Protein AF-A0A8C8AAM3-F1 (afdb_monomer_lite)

Secondary structure (DSSP, 8-state):
---HHHHTTSS--SEESPPPPP----PPPPPPP--STT---------------EEP--TTTT----HHHHHHHHHHHHHHHHHHHHHHHHHHHHHHIIIIIHHHHHHHHH-PPPTTGGGHHHHHHHHHHHHHHHHHS-HHHHHHHHGGGBSSS--TTS---B-HHHHHHHHHHHHHHHHHHHHHHHHTS-HHHHHHHHHHHHHHHHHHHHHHHHHSSSGGG-HHHHHHHHHHHHHHH-HHHHHHHHIIIIIIHHHHHHHHHHT-HHHHHHHHHHHHHHHHHHHHHHHHHHH-GGGS-HHHHSGGGS-HHHH-SHHHHHHHHHHHHHHS-TT-PPPPPP-PPP-----PPPP-------

Sequence (358 aa):
MGDESLRNRSLIRVWCGPAPPQTATVGLGPPLNCTVPSHCSTKGIESLHNVTRQKCEHLFTNTPLPDLAVGLVLLAGSLVVLCTCLILLVKLLNSLLKGQVAKAIQKVINTDLPHPLSWLTGYFAMVVGAGMTFVVQSSSVFTSAITPLIGWGASPTGLGVISIERAYPLTLGSNIGTTTTAILAALASPGDKLASSFQIALCHFFFNISGILLWYPLPFTRLPIRMAKALGERTAKYRWFAVLYLIVCFLLLPSLIFGISMAGWRALVGVGTPFLGLLFFVGLVNALQARSPGHLPKWLQTWDFLPAWMHSLQPLDQLITRARLGLDNPALSYPEEVPGPAIRVGSPRPPLHSATRL

Foldseek 3Di:
DDDVVCVCVAPAHQFDFDDDPDPDPDDDDDDDDDPDPDDDDPPDPPPPPPRPTDGDDDPCNPPPDGSVVVVVVVVVVVVVVVVVVVVVLLVVLLVVLVPDVVVVLLVLLPPQDDPPCNVCSLVSLLQVLLVVCLVSVDLPSVLVSCVVLADDDPDPVPNVPDHLSSVVSSSLSNQLNNLVSQCVVLCVDPPVCSVVSNVVSVVSNVVSVVVCVQQPPDPVSVVVSVVVVVLVVVCVVQVVVVVVCCCVVVPVVVVVLVVQVVVDPVSNCVVVVVVVVVVVVVVVLVVCLVPPLPVDDPPSNDVVPDDCVVVDCVVVSVVVVVVVCVVDDPPDDDDDDDDDDDDDPDDDDDDDDDDDDD

Organism: NCBI:txid257818

InterPro domains:
  IPR003841 Sodium-dependent phosphate transport protein [PF02690] (101-214)
  IPR003841 Sodium-dependent phosphate transport protein [PTHR10010] (2-325)
  IPR003841 Sodium-dependent phosphate transport protein [TIGR01013] (5-317)

pLDDT: mean 70.5, std 20.22, range [31.45, 95.69]

Structure (mmCIF, N/CA/C/O backbone):
data_AF-A0A8C8AAM3-F1
#
_entry.id   AF-A0A8C8AAM3-F1
#
loop_
_atom_site.group_PDB
_atom_site.id
_atom_site.type_symbol
_atom_site.label_atom_id
_atom_site.label_alt_id
_atom_site.label_comp_id
_atom_site.label_asym_id
_atom_site.label_entity_id
_atom_site.label_seq_id
_atom_site.pdbx_PDB_ins_code
_atom_site.Cartn_x
_atom_site.Cartn_y
_atom_site.Cartn_z
_atom_site.occupancy
_atom_site.B_iso_or_equiv
_atom_site.auth_seq_id
_atom_site.auth_comp_id
_atom_site.auth_asym_id
_atom_site.auth_atom_id
_atom_site.pdbx_PDB_model_num
ATOM 1 N N . MET A 1 1 ? 33.750 -33.122 -36.964 1.00 36.53 1 MET A N 1
ATOM 2 C CA . MET A 1 1 ? 33.939 -31.865 -37.719 1.00 36.53 1 MET A CA 1
ATOM 3 C C . MET A 1 1 ? 32.575 -31.213 -37.840 1.00 36.53 1 MET A C 1
ATOM 5 O O . MET A 1 1 ? 31.700 -31.802 -38.455 1.00 36.53 1 MET A O 1
ATOM 9 N N . GLY A 1 2 ? 32.350 -30.120 -37.108 1.00 43.84 2 GLY A N 1
ATOM 10 C CA . GLY A 1 2 ? 31.057 -29.433 -37.056 1.00 43.84 2 GLY A CA 1
ATOM 11 C C . GLY A 1 2 ? 30.857 -28.532 -38.271 1.00 43.84 2 GLY A C 1
ATOM 12 O O . GLY A 1 2 ? 31.806 -27.913 -38.741 1.00 43.84 2 GLY A O 1
ATOM 13 N N . ASP A 1 3 ? 29.625 -28.498 -38.762 1.00 41.62 3 ASP A N 1
ATOM 14 C CA . ASP A 1 3 ? 29.180 -27.761 -39.942 1.00 41.62 3 ASP A CA 1
ATOM 15 C C . ASP A 1 3 ? 29.425 -26.243 -39.781 1.00 41.62 3 ASP A C 1
ATOM 17 O O . ASP A 1 3 ? 28.864 -25.596 -38.890 1.00 41.62 3 ASP A O 1
ATOM 21 N N . GLU A 1 4 ? 30.296 -25.657 -40.613 1.00 53.34 4 GLU A N 1
ATOM 22 C CA . GLU A 1 4 ? 30.677 -24.235 -40.521 1.00 53.34 4 GLU A CA 1
ATOM 23 C C . GLU A 1 4 ? 29.495 -23.278 -40.751 1.00 53.34 4 GLU A C 1
ATOM 25 O O . GLU A 1 4 ? 29.526 -22.131 -40.295 1.00 53.34 4 GLU A O 1
ATOM 30 N N . SER A 1 5 ? 28.423 -23.751 -41.395 1.00 49.16 5 SER A N 1
ATOM 31 C CA . SER A 1 5 ? 27.206 -22.978 -41.662 1.00 49.16 5 SER A CA 1
ATOM 32 C C . SER A 1 5 ? 26.444 -22.582 -40.385 1.00 49.16 5 SER A C 1
ATOM 34 O O . SER A 1 5 ? 25.827 -21.513 -40.332 1.00 49.16 5 SER A O 1
ATOM 36 N N . LEU A 1 6 ? 26.545 -23.385 -39.317 1.00 46.88 6 LEU A N 1
ATOM 37 C CA . LEU A 1 6 ? 25.892 -23.128 -38.027 1.00 46.88 6 LEU A CA 1
ATOM 38 C C . LEU A 1 6 ? 26.665 -22.126 -37.158 1.00 46.88 6 LEU A C 1
ATOM 40 O O . LEU A 1 6 ? 26.063 -21.436 -36.333 1.00 46.88 6 LEU A O 1
ATOM 44 N N . ARG A 1 7 ? 27.974 -21.957 -37.391 1.00 48.53 7 ARG A N 1
ATOM 45 C CA . ARG A 1 7 ? 28.833 -21.031 -36.629 1.00 48.53 7 ARG A CA 1
ATOM 46 C C . ARG A 1 7 ? 28.462 -19.557 -36.845 1.00 48.53 7 ARG A C 1
ATOM 48 O O . ARG A 1 7 ? 28.715 -18.729 -35.981 1.00 48.53 7 ARG A O 1
ATOM 55 N N . ASN A 1 8 ? 27.802 -19.233 -37.960 1.00 49.12 8 ASN A N 1
ATOM 56 C CA . ASN A 1 8 ? 27.282 -17.888 -38.253 1.00 49.12 8 ASN A CA 1
ATOM 57 C C . ASN A 1 8 ? 25.873 -17.613 -37.680 1.00 49.12 8 ASN A C 1
ATOM 59 O O . ASN A 1 8 ? 25.409 -16.469 -37.722 1.00 49.12 8 ASN A O 1
ATOM 63 N N . ARG A 1 9 ? 25.186 -18.633 -37.142 1.00 52.50 9 ARG A N 1
ATOM 64 C CA . ARG A 1 9 ? 23.891 -18.500 -36.439 1.00 52.50 9 ARG A CA 1
ATOM 65 C C . ARG A 1 9 ? 24.023 -18.499 -34.908 1.00 52.50 9 ARG A C 1
ATOM 67 O O . ARG A 1 9 ? 23.028 -18.276 -34.227 1.00 52.50 9 ARG A O 1
ATOM 74 N N . SER A 1 10 ? 25.233 -18.719 -34.398 1.00 55.16 10 SER A N 1
ATOM 75 C CA . SER A 1 10 ? 25.607 -18.665 -32.980 1.00 55.16 10 SER A CA 1
ATOM 76 C C . SER A 1 10 ? 25.583 -17.225 -32.437 1.00 55.16 10 SER A C 1
ATOM 78 O O . SER A 1 10 ? 25.742 -16.255 -33.186 1.00 55.16 10 SER A O 1
ATOM 80 N N . LEU A 1 11 ? 25.388 -17.087 -31.119 1.00 54.28 11 LEU A N 1
ATOM 81 C CA . LEU A 1 11 ? 25.461 -15.810 -30.391 1.00 54.28 11 LEU A CA 1
ATOM 82 C C . LEU A 1 11 ? 26.867 -15.183 -30.469 1.00 54.28 11 LEU A C 1
ATOM 84 O O . LEU A 1 11 ? 27.020 -13.973 -30.309 1.00 54.28 11 LEU A O 1
ATOM 88 N N . ILE A 1 12 ? 27.888 -15.988 -30.769 1.00 57.22 12 ILE A N 1
ATOM 89 C CA . ILE A 1 12 ? 29.295 -15.602 -30.858 1.00 57.22 12 ILE A CA 1
ATOM 90 C C . ILE A 1 12 ? 29.647 -15.355 -32.333 1.00 57.22 12 ILE A C 1
ATOM 92 O O . ILE A 1 12 ? 30.374 -16.114 -32.978 1.00 57.22 12 ILE A O 1
ATOM 96 N N . ARG A 1 13 ? 29.131 -14.266 -32.915 1.00 55.44 13 ARG A N 1
ATOM 97 C CA . ARG A 1 13 ? 29.544 -13.864 -34.270 1.00 55.44 13 ARG A CA 1
ATOM 98 C C . ARG A 1 13 ? 30.970 -13.327 -34.241 1.00 55.44 13 ARG A C 1
ATOM 100 O O . ARG A 1 13 ? 31.240 -12.308 -33.619 1.00 55.44 13 ARG A O 1
ATOM 107 N N . VAL A 1 14 ? 31.891 -13.989 -34.935 1.00 54.88 14 VAL A N 1
ATOM 108 C CA . VAL A 1 14 ? 33.274 -13.494 -35.100 1.00 54.88 14 VAL A CA 1
ATOM 109 C C . VAL A 1 14 ? 33.328 -12.330 -36.103 1.00 54.88 14 VAL A C 1
ATOM 111 O O . VAL A 1 14 ? 34.199 -11.467 -36.016 1.00 54.88 14 VAL A O 1
ATOM 114 N N . TRP A 1 15 ? 32.364 -12.274 -37.028 1.00 55.06 15 TRP A N 1
ATOM 115 C CA . TRP A 1 15 ? 32.320 -11.313 -38.129 1.00 55.06 15 TRP A CA 1
ATOM 116 C C . TRP A 1 15 ? 30.973 -10.589 -38.168 1.00 55.06 15 TRP A C 1
ATOM 118 O O . TRP A 1 15 ? 29.918 -11.226 -38.179 1.00 55.06 15 TRP A O 1
ATOM 128 N N . CYS A 1 16 ? 31.016 -9.259 -38.205 1.00 55.72 16 CYS A N 1
ATOM 129 C CA . CYS A 1 16 ? 29.848 -8.392 -38.296 1.00 55.72 16 CYS A CA 1
ATOM 130 C C . CYS A 1 16 ? 29.819 -7.806 -39.710 1.00 55.72 16 CYS A C 1
ATOM 132 O O . CYS A 1 16 ? 30.604 -6.925 -40.040 1.00 55.72 16 CYS A O 1
ATOM 134 N N . GLY A 1 17 ? 28.953 -8.341 -40.570 1.00 54.12 17 GLY A N 1
ATOM 135 C CA . GLY A 1 17 ? 28.777 -7.870 -41.943 1.00 54.12 17 GLY A CA 1
ATOM 136 C C . GLY A 1 17 ? 27.622 -8.590 -42.647 1.00 54.12 17 GLY A C 1
ATOM 137 O O . GLY A 1 17 ? 27.188 -9.642 -42.163 1.00 54.12 17 GLY A O 1
ATOM 138 N N . PRO A 1 18 ? 27.087 -8.034 -43.751 1.00 49.16 18 PRO A N 1
ATOM 139 C CA . PRO A 1 18 ? 26.040 -8.687 -44.530 1.00 49.16 18 PRO A CA 1
ATOM 140 C C . PRO A 1 18 ? 26.528 -10.054 -45.031 1.00 49.16 18 PRO A C 1
ATOM 142 O O . PRO A 1 18 ? 27.659 -10.189 -45.500 1.00 49.16 18 PRO A O 1
ATOM 145 N N . ALA A 1 19 ? 25.688 -11.084 -44.886 1.00 47.56 19 ALA A N 1
ATOM 146 C CA . ALA A 1 19 ? 25.975 -12.418 -45.410 1.00 47.56 19 ALA A CA 1
ATOM 147 C C . ALA A 1 19 ? 26.180 -12.346 -46.937 1.00 47.56 19 ALA A C 1
ATOM 149 O O . ALA A 1 19 ? 25.515 -11.530 -47.583 1.00 47.56 19 ALA A O 1
ATOM 150 N N . PRO A 1 20 ? 27.068 -13.168 -47.531 1.00 45.97 20 PRO A N 1
ATOM 151 C CA . PRO A 1 20 ? 27.226 -13.177 -48.979 1.00 45.97 20 PRO A CA 1
ATOM 152 C C . PRO A 1 20 ? 25.873 -13.496 -49.635 1.00 45.97 20 PRO A C 1
ATOM 154 O O . PRO A 1 20 ? 25.158 -14.374 -49.133 1.00 45.97 20 PRO A O 1
ATOM 157 N N . PRO A 1 21 ? 25.496 -12.816 -50.734 1.00 42.16 21 PRO A N 1
ATOM 158 C CA . PRO A 1 21 ? 24.388 -13.288 -51.545 1.00 42.16 21 PRO A CA 1
ATOM 159 C C . PRO A 1 21 ? 24.716 -14.718 -51.977 1.00 42.16 21 PRO A C 1
ATOM 161 O O . PRO A 1 21 ? 25.812 -14.996 -52.464 1.00 42.16 21 PRO A O 1
ATOM 164 N N . GLN A 1 22 ? 23.781 -15.637 -51.736 1.00 38.56 22 GLN A N 1
ATOM 165 C CA . GLN A 1 22 ? 23.865 -16.986 -52.282 1.00 38.56 22 GLN A CA 1
ATOM 166 C C . GLN A 1 22 ? 24.044 -16.843 -53.796 1.00 38.56 22 GLN A C 1
ATOM 168 O O . GLN A 1 22 ? 23.318 -16.076 -54.429 1.00 38.56 22 GLN A O 1
ATOM 173 N N . THR A 1 23 ? 25.044 -17.516 -54.356 1.00 39.12 23 THR A N 1
ATOM 174 C CA . THR A 1 23 ? 25.328 -17.546 -55.790 1.00 39.12 23 THR A CA 1
ATOM 175 C C . THR A 1 23 ? 24.092 -18.049 -56.529 1.00 39.12 23 THR A C 1
ATOM 177 O O . THR A 1 23 ? 23.862 -19.251 -56.645 1.00 39.12 23 THR A O 1
ATOM 180 N N . ALA A 1 24 ? 23.267 -17.123 -57.019 1.00 32.47 24 ALA A N 1
ATOM 181 C CA . ALA A 1 24 ? 22.238 -17.434 -57.991 1.00 32.47 24 ALA A CA 1
ATOM 182 C C . ALA A 1 24 ? 22.959 -17.876 -59.267 1.00 32.47 24 ALA A C 1
ATOM 184 O O . ALA A 1 24 ? 23.697 -17.108 -59.882 1.00 32.47 24 ALA A O 1
ATOM 185 N N . THR A 1 25 ? 22.794 -19.143 -59.627 1.00 35.03 25 THR A N 1
ATOM 186 C CA . THR A 1 25 ? 23.257 -19.702 -60.894 1.00 35.03 25 THR A CA 1
ATOM 187 C C . THR A 1 25 ? 22.451 -19.026 -62.003 1.00 35.03 25 THR A C 1
ATOM 189 O O . THR A 1 25 ? 21.316 -19.403 -62.280 1.00 35.03 25 THR A O 1
ATOM 192 N N . VAL A 1 26 ? 22.995 -17.964 -62.600 1.00 34.56 26 VAL A N 1
ATOM 193 C CA . VAL A 1 26 ? 22.407 -17.349 -63.794 1.00 34.56 26 VAL A CA 1
ATOM 194 C C . VAL A 1 26 ? 22.744 -18.260 -64.972 1.00 34.56 26 VAL A C 1
ATOM 196 O O . VAL A 1 26 ? 23.914 -18.459 -65.294 1.00 34.56 26 VAL A O 1
ATOM 199 N N . GLY A 1 27 ? 21.716 -18.871 -65.564 1.00 32.81 27 GLY A N 1
ATOM 200 C CA . GLY A 1 27 ? 21.854 -19.765 -66.711 1.00 32.81 27 GLY A CA 1
ATOM 201 C C . GLY A 1 27 ? 22.534 -19.078 -67.898 1.00 32.81 27 GLY A C 1
ATOM 202 O O . GLY A 1 27 ? 22.205 -17.943 -68.240 1.00 32.81 27 GLY A O 1
ATOM 203 N N . LEU A 1 28 ? 23.480 -19.783 -68.525 1.00 35.22 28 LEU A N 1
ATOM 204 C CA . LEU A 1 28 ? 24.099 -19.383 -69.788 1.00 35.22 28 LEU A CA 1
ATOM 205 C C . LEU A 1 28 ? 23.024 -19.280 -70.885 1.00 35.22 28 LEU A C 1
ATOM 207 O O . LEU A 1 28 ? 22.420 -20.284 -71.259 1.00 35.22 28 LEU A O 1
ATOM 211 N N . GLY A 1 29 ? 22.823 -18.080 -71.431 1.00 35.19 29 GLY A N 1
ATOM 212 C CA . GLY A 1 29 ? 22.241 -17.908 -72.765 1.00 35.19 29 GLY A CA 1
ATOM 213 C C . GLY A 1 29 ? 23.261 -18.277 -73.859 1.00 35.19 29 GLY A C 1
ATOM 214 O O . GLY A 1 29 ? 24.465 -18.248 -73.594 1.00 35.19 29 GLY A O 1
ATOM 215 N N . PRO A 1 30 ? 22.814 -18.651 -75.072 1.00 35.50 30 PRO A N 1
ATOM 216 C CA . PRO A 1 30 ? 23.676 -19.204 -76.120 1.00 35.50 30 PRO A CA 1
ATOM 217 C C . PRO A 1 30 ? 24.673 -18.169 -76.686 1.00 35.50 30 PRO A C 1
ATOM 219 O O . PRO A 1 30 ? 24.425 -16.964 -76.598 1.00 35.50 30 PRO A O 1
ATOM 222 N N . PRO A 1 31 ? 25.804 -18.614 -77.271 1.00 39.66 31 PRO A N 1
ATOM 223 C CA . PRO A 1 31 ? 26.899 -17.733 -77.673 1.00 39.66 31 PRO A CA 1
ATOM 224 C C . PRO A 1 31 ? 26.521 -16.870 -78.885 1.00 39.66 31 PRO A C 1
ATOM 226 O O . PRO A 1 31 ? 26.060 -17.378 -79.906 1.00 39.66 31 PRO A O 1
ATOM 229 N N . LEU A 1 32 ? 26.756 -15.557 -78.790 1.00 37.72 32 LEU A N 1
ATOM 230 C CA . LEU A 1 32 ? 26.725 -14.658 -79.944 1.00 37.72 32 LEU A CA 1
ATOM 231 C C . LEU A 1 32 ? 27.915 -14.959 -80.870 1.00 37.72 32 LEU A C 1
ATOM 233 O O . LEU A 1 32 ? 29.066 -14.951 -80.441 1.00 37.72 32 LEU A O 1
ATOM 237 N N . ASN A 1 33 ? 27.614 -15.201 -82.149 1.00 34.75 33 ASN A N 1
ATOM 238 C CA . ASN A 1 33 ? 28.579 -15.324 -83.242 1.00 34.75 33 ASN A CA 1
ATOM 239 C C . ASN A 1 33 ? 29.453 -14.064 -83.352 1.00 34.75 33 ASN A C 1
ATOM 241 O O . ASN A 1 33 ? 28.937 -12.964 -83.549 1.00 34.75 33 ASN A O 1
ATOM 245 N N . CYS A 1 34 ? 30.775 -14.230 -83.308 1.00 39.47 34 CYS A N 1
ATOM 246 C CA . CYS A 1 34 ? 31.737 -13.171 -83.612 1.00 39.47 34 CYS A CA 1
ATOM 247 C C . CYS A 1 34 ? 32.581 -13.570 -84.830 1.00 39.47 34 CYS A C 1
ATOM 249 O O . CYS A 1 34 ? 33.400 -14.482 -84.759 1.00 39.47 34 CYS A O 1
ATOM 251 N N . THR A 1 35 ? 32.390 -12.873 -85.949 1.00 35.00 35 THR A N 1
ATOM 252 C CA . THR A 1 35 ? 33.103 -13.069 -87.223 1.00 35.00 35 THR A CA 1
ATOM 253 C C . THR A 1 35 ? 34.053 -11.899 -87.516 1.00 35.00 35 THR A C 1
ATOM 255 O O . THR A 1 35 ? 33.825 -11.213 -88.493 1.00 35.00 35 THR A O 1
ATOM 258 N N . VAL A 1 36 ? 35.085 -11.643 -86.687 1.00 34.94 36 VAL A N 1
ATOM 259 C CA . VAL A 1 36 ? 36.380 -10.982 -87.050 1.00 34.94 36 VAL A CA 1
ATOM 260 C C . VAL A 1 36 ? 37.395 -11.158 -85.883 1.00 34.94 36 VAL A C 1
ATOM 262 O O . VAL A 1 36 ? 37.021 -10.884 -84.740 1.00 34.94 36 VAL A O 1
ATOM 265 N N . PRO A 1 37 ? 38.669 -11.564 -86.091 1.00 37.44 37 PRO A N 1
ATOM 266 C CA . PRO A 1 37 ? 39.584 -11.925 -84.997 1.00 37.44 37 PRO A CA 1
ATOM 267 C C . PRO A 1 37 ? 40.499 -10.777 -84.512 1.00 37.44 37 PRO A C 1
ATOM 269 O O . PRO A 1 37 ? 41.721 -10.890 -84.590 1.00 37.44 37 PRO A O 1
ATOM 272 N N . SER A 1 38 ? 39.952 -9.677 -83.977 1.00 37.34 38 SER A N 1
ATOM 273 C CA . SER A 1 38 ? 40.812 -8.680 -83.294 1.00 37.34 38 SER A CA 1
ATOM 274 C C . SER A 1 38 ? 40.218 -7.895 -82.118 1.00 37.34 38 SER A C 1
ATOM 276 O O . SER A 1 38 ? 40.981 -7.239 -81.417 1.00 37.34 38 SER A O 1
ATOM 278 N N . HIS A 1 39 ? 38.923 -8.005 -81.795 1.00 37.84 39 HIS A N 1
ATOM 279 C CA . HIS A 1 39 ? 38.357 -7.352 -80.601 1.00 37.84 39 HIS A CA 1
ATOM 280 C C . HIS A 1 39 ? 37.198 -8.151 -79.979 1.00 37.84 39 HIS A C 1
ATOM 282 O O . HIS A 1 39 ? 36.053 -7.710 -79.981 1.00 37.84 39 HIS A O 1
ATOM 288 N N . CYS A 1 40 ? 37.491 -9.313 -79.388 1.00 33.12 40 CYS A N 1
ATOM 289 C CA . CYS A 1 40 ? 36.595 -9.950 -78.417 1.00 33.12 40 CYS A CA 1
ATOM 290 C C . CYS A 1 40 ? 37.215 -9.802 -77.025 1.00 33.12 40 CYS A C 1
ATOM 292 O O . CYS A 1 40 ? 38.062 -10.586 -76.610 1.00 33.12 40 CYS A O 1
ATOM 294 N N . SER A 1 41 ? 36.838 -8.735 -76.325 1.00 31.45 41 SER A N 1
ATOM 295 C CA . SER A 1 41 ? 37.253 -8.502 -74.944 1.00 31.45 41 SER A CA 1
ATOM 296 C C . SER A 1 41 ? 36.461 -9.434 -74.027 1.00 31.45 41 SER A C 1
ATOM 298 O O . SER A 1 41 ? 35.301 -9.168 -73.715 1.00 31.45 41 SER A O 1
ATOM 300 N N . THR A 1 42 ? 37.076 -10.528 -73.581 1.00 37.59 42 THR A N 1
ATOM 301 C CA . THR A 1 42 ? 36.588 -11.331 -72.453 1.00 37.59 42 THR A CA 1
ATOM 302 C C . THR A 1 42 ? 36.827 -10.569 -71.153 1.00 37.59 42 THR A C 1
ATOM 304 O O . THR A 1 42 ? 37.664 -10.942 -70.335 1.00 37.59 42 THR A O 1
ATOM 307 N N . LYS A 1 43 ? 36.095 -9.473 -70.941 1.00 31.95 43 LYS A N 1
ATOM 308 C CA . LYS A 1 43 ? 35.910 -8.937 -69.592 1.00 31.95 43 LYS A CA 1
ATOM 309 C C . LYS A 1 43 ? 34.789 -9.729 -68.939 1.00 31.95 43 LYS A C 1
ATOM 311 O O . LYS A 1 43 ? 33.633 -9.317 -68.932 1.00 31.95 43 LYS A O 1
ATOM 316 N N . GLY A 1 44 ? 35.162 -10.897 -68.415 1.00 33.34 44 GLY A N 1
ATOM 317 C CA . GLY A 1 44 ? 34.416 -11.506 -67.326 1.00 33.34 44 GLY A CA 1
ATOM 318 C C . GLY A 1 44 ? 34.243 -10.452 -66.237 1.00 33.34 44 GLY A C 1
ATOM 319 O O . GLY A 1 44 ? 35.198 -9.770 -65.862 1.00 33.34 44 GLY A O 1
ATOM 320 N N . ILE A 1 45 ? 33.004 -10.252 -65.807 1.00 38.00 45 ILE A N 1
ATOM 321 C CA . ILE A 1 45 ? 32.667 -9.362 -64.703 1.00 38.00 45 ILE A CA 1
ATOM 322 C C . ILE A 1 45 ? 33.195 -10.026 -63.427 1.00 38.00 45 ILE A C 1
ATOM 324 O O . ILE A 1 45 ? 32.469 -10.730 -62.735 1.00 38.00 45 ILE A O 1
ATOM 328 N N . GLU A 1 46 ? 34.472 -9.825 -63.110 1.00 35.88 46 GLU A N 1
ATOM 329 C CA . GLU A 1 46 ? 34.964 -10.013 -61.748 1.00 35.88 46 GLU A CA 1
ATOM 330 C C . GLU A 1 46 ? 34.558 -8.785 -60.933 1.00 35.88 46 GLU A C 1
ATOM 332 O O . GLU A 1 46 ? 35.313 -7.834 -60.738 1.00 35.88 46 GLU A O 1
ATOM 337 N N . SER A 1 47 ? 33.315 -8.796 -60.452 1.00 34.47 47 SER A N 1
ATOM 338 C CA . SER A 1 47 ? 32.936 -7.977 -59.305 1.00 34.47 47 SER A CA 1
ATOM 339 C C . SER A 1 47 ? 33.560 -8.607 -58.059 1.00 34.47 47 SER A C 1
ATOM 341 O O . SER A 1 47 ? 32.916 -9.337 -57.306 1.00 34.47 47 SER A O 1
ATOM 343 N N . LEU A 1 48 ? 34.852 -8.351 -57.850 1.00 35.81 48 LEU A N 1
ATOM 344 C CA . LEU A 1 48 ? 35.501 -8.584 -56.569 1.00 35.81 48 LEU A CA 1
ATOM 345 C C . LEU A 1 48 ? 35.025 -7.489 -55.603 1.00 35.81 48 LEU A C 1
ATOM 347 O O . LEU A 1 48 ? 35.731 -6.520 -55.329 1.00 35.81 48 LEU A O 1
ATOM 351 N N . HIS A 1 49 ? 33.796 -7.610 -55.094 1.00 40.00 49 HIS A N 1
ATOM 352 C CA . HIS A 1 49 ? 33.421 -6.879 -53.890 1.00 40.00 49 HIS A CA 1
ATOM 353 C C . HIS A 1 49 ? 34.294 -7.419 -52.753 1.00 40.00 49 HIS A C 1
ATOM 355 O O . HIS A 1 49 ? 34.006 -8.460 -52.164 1.00 40.00 49 HIS A O 1
ATOM 361 N N . ASN A 1 50 ? 35.378 -6.700 -52.455 1.00 36.31 50 ASN A N 1
ATOM 362 C CA . ASN A 1 50 ? 36.104 -6.796 -51.196 1.00 36.31 50 ASN A CA 1
ATOM 363 C C . ASN A 1 50 ? 35.116 -6.446 -50.073 1.00 36.31 50 ASN A C 1
ATOM 365 O O . ASN A 1 50 ? 35.002 -5.296 -49.655 1.00 36.31 50 ASN A O 1
ATOM 369 N N . VAL A 1 51 ? 34.333 -7.426 -49.619 1.00 46.31 51 VAL A N 1
ATOM 370 C CA . VAL A 1 51 ? 33.530 -7.292 -48.405 1.00 46.31 51 VAL A CA 1
ATOM 371 C C . VAL A 1 51 ? 34.525 -7.316 -47.258 1.00 46.31 51 VAL A C 1
ATOM 373 O O . VAL A 1 51 ? 34.971 -8.376 -46.817 1.00 46.31 51 VAL A O 1
ATOM 376 N N . THR A 1 52 ? 34.925 -6.129 -46.811 1.00 43.75 52 THR A N 1
ATOM 377 C CA . THR A 1 52 ? 35.771 -5.933 -45.639 1.00 43.75 52 THR A CA 1
ATOM 378 C C . THR A 1 52 ? 35.057 -6.563 -44.446 1.00 43.75 52 THR A C 1
ATOM 380 O O . THR A 1 52 ? 34.121 -5.993 -43.888 1.00 43.75 52 THR A O 1
ATOM 383 N N . ARG A 1 53 ? 35.442 -7.790 -44.074 1.00 47.44 53 ARG A N 1
ATOM 384 C CA . ARG A 1 53 ? 34.921 -8.450 -42.876 1.00 47.44 53 ARG A CA 1
ATOM 385 C C . ARG A 1 53 ? 35.393 -7.663 -41.652 1.00 47.44 53 ARG A C 1
ATOM 387 O O . ARG A 1 53 ? 36.547 -7.788 -41.246 1.00 47.44 53 ARG A O 1
ATOM 394 N N . GLN A 1 54 ? 34.513 -6.870 -41.049 1.00 53.03 54 GLN A N 1
ATOM 395 C CA . GLN A 1 54 ? 34.778 -6.257 -39.751 1.00 53.03 54 GLN A CA 1
ATOM 396 C C . GLN A 1 54 ? 34.656 -7.324 -38.655 1.00 53.03 54 GLN A C 1
ATOM 398 O O . GLN A 1 54 ? 33.667 -8.062 -38.587 1.00 53.03 54 GLN A O 1
ATOM 403 N N . LYS A 1 55 ? 35.681 -7.435 -37.801 1.00 53.75 55 LYS A N 1
ATOM 404 C CA . LYS A 1 55 ? 35.580 -8.219 -36.564 1.00 53.75 55 LYS A CA 1
ATOM 405 C C . LYS A 1 55 ? 34.566 -7.527 -35.654 1.00 53.75 55 LYS A C 1
ATOM 407 O O . LYS A 1 55 ? 34.648 -6.317 -35.471 1.00 53.75 55 LYS A O 1
ATOM 412 N N . CYS A 1 56 ? 33.607 -8.277 -35.115 1.00 62.34 56 CYS A N 1
ATOM 413 C CA . CYS A 1 56 ? 32.722 -7.729 -34.089 1.00 62.34 56 CYS A CA 1
ATOM 414 C C . CYS A 1 56 ? 33.548 -7.440 -32.829 1.0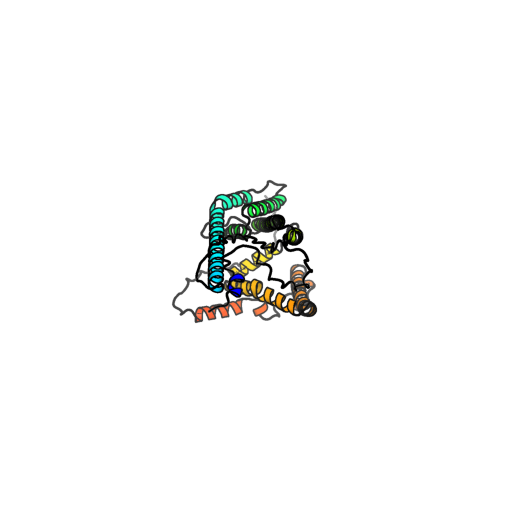0 62.34 56 CYS A C 1
ATOM 416 O O . CYS A 1 56 ? 34.344 -8.291 -32.449 1.00 62.34 56 CYS A O 1
ATOM 418 N N . GLU A 1 57 ? 33.340 -6.310 -32.155 1.00 58.22 57 GLU A N 1
ATOM 419 C CA . GLU A 1 57 ? 33.876 -6.069 -30.810 1.00 58.22 57 GLU A CA 1
ATOM 420 C C . GLU A 1 57 ? 32.805 -6.423 -29.771 1.00 58.22 57 GLU A C 1
ATOM 422 O O . GLU A 1 57 ? 31.931 -5.623 -29.450 1.00 58.22 57 GLU A O 1
ATOM 427 N N . HIS A 1 58 ? 32.829 -7.657 -29.268 1.00 66.88 58 HIS A N 1
ATOM 428 C CA . HIS A 1 58 ? 32.009 -8.078 -28.126 1.00 66.88 58 HIS A CA 1
ATOM 429 C C . HIS A 1 58 ? 32.853 -8.835 -27.096 1.00 66.88 58 HIS A C 1
ATOM 431 O O . HIS A 1 58 ? 33.929 -9.355 -27.405 1.00 66.88 58 HIS A O 1
ATOM 437 N N . LEU A 1 59 ? 32.361 -8.879 -25.854 1.00 62.94 59 LEU A N 1
ATOM 438 C CA . LEU A 1 59 ? 33.085 -9.367 -24.671 1.00 62.94 59 LEU A CA 1
ATOM 439 C C . LEU A 1 59 ? 33.537 -10.843 -24.772 1.00 62.94 59 LEU A C 1
ATOM 441 O O . LEU A 1 59 ? 34.427 -11.255 -24.037 1.00 62.94 59 LEU A O 1
ATOM 445 N N . PHE A 1 60 ? 32.956 -11.630 -25.687 1.00 65.19 60 PHE A N 1
ATOM 446 C CA . PHE A 1 60 ? 33.245 -13.062 -25.870 1.00 65.19 60 PHE A CA 1
ATOM 447 C C . PHE A 1 60 ? 33.895 -13.396 -27.221 1.00 65.19 60 PHE A C 1
ATOM 449 O O . PHE A 1 60 ? 33.911 -14.559 -27.644 1.00 65.19 60 PHE A O 1
ATOM 456 N N . THR A 1 61 ? 34.445 -12.396 -27.912 1.00 53.16 61 THR A N 1
ATOM 457 C CA . THR A 1 61 ? 35.176 -12.590 -29.169 1.00 53.16 61 THR A CA 1
ATOM 458 C C . THR A 1 61 ? 36.318 -13.598 -28.984 1.00 53.16 61 THR A C 1
ATOM 460 O O . THR A 1 61 ? 37.224 -13.398 -28.184 1.00 53.16 61 THR A O 1
ATOM 463 N N . ASN A 1 62 ? 36.276 -14.701 -29.742 1.00 59.00 62 ASN A N 1
ATOM 464 C CA . ASN A 1 62 ? 37.255 -15.805 -29.719 1.00 59.00 62 ASN A CA 1
ATOM 465 C C . ASN A 1 62 ? 37.269 -16.708 -28.471 1.00 59.00 62 ASN A C 1
ATOM 467 O O . ASN A 1 62 ? 38.266 -17.389 -28.231 1.00 59.00 62 ASN A O 1
ATOM 471 N N . THR A 1 63 ? 36.188 -16.778 -27.692 1.00 64.19 63 THR A N 1
ATOM 472 C CA . THR A 1 63 ? 36.113 -17.782 -26.615 1.00 64.19 63 THR A CA 1
ATOM 473 C C . THR A 1 63 ? 35.700 -19.162 -27.162 1.00 64.19 63 THR A C 1
ATOM 475 O O . THR A 1 63 ? 34.786 -19.238 -27.982 1.00 64.19 63 THR A O 1
ATOM 478 N N . PRO A 1 64 ? 36.334 -20.273 -26.730 1.00 67.69 64 PRO A N 1
ATOM 479 C CA . PRO A 1 64 ? 36.010 -21.633 -27.191 1.00 67.69 64 PRO A CA 1
ATOM 480 C C . PRO A 1 64 ? 34.739 -22.214 -26.538 1.00 67.69 64 PRO A C 1
ATOM 482 O O . PRO A 1 64 ? 34.509 -23.421 -26.589 1.00 67.69 64 PRO A O 1
ATOM 485 N N . LEU A 1 65 ? 33.938 -21.381 -25.868 1.00 68.81 65 LEU A N 1
ATOM 486 C CA . LEU A 1 65 ? 32.804 -21.816 -25.057 1.00 68.81 65 LEU A CA 1
ATOM 487 C C . LEU A 1 65 ? 31.541 -22.000 -25.915 1.00 68.81 65 LEU A C 1
ATOM 489 O O . LEU A 1 65 ? 31.309 -21.215 -26.835 1.00 68.81 65 LEU A O 1
ATOM 493 N N . PRO A 1 66 ? 30.690 -22.999 -25.612 1.00 79.00 66 PRO A N 1
ATOM 494 C CA . PRO A 1 66 ? 29.406 -23.158 -26.288 1.00 79.00 66 PRO A CA 1
ATOM 495 C C . PRO A 1 66 ? 28.459 -21.988 -25.967 1.00 79.00 66 PRO A C 1
ATOM 497 O O . PRO A 1 66 ? 28.473 -21.462 -24.853 1.00 79.00 66 PRO A O 1
ATOM 500 N N . ASP A 1 67 ? 27.577 -21.631 -26.909 1.00 75.00 67 ASP A N 1
ATOM 501 C CA . ASP A 1 67 ? 26.609 -20.519 -26.786 1.00 75.00 67 ASP A CA 1
ATOM 502 C C . ASP A 1 67 ? 25.776 -20.571 -25.494 1.00 75.00 67 ASP A C 1
ATOM 504 O O . ASP A 1 67 ? 25.500 -19.543 -24.874 1.00 75.00 67 ASP A O 1
ATOM 508 N N . LEU A 1 68 ? 25.412 -21.781 -25.055 1.00 76.25 68 LEU A N 1
ATOM 509 C CA . LEU A 1 68 ? 24.678 -22.015 -23.810 1.00 76.25 68 LEU A CA 1
ATOM 510 C C . LEU A 1 68 ? 25.478 -21.572 -22.574 1.00 76.25 68 LEU A C 1
ATOM 512 O O . LEU A 1 68 ? 24.913 -20.983 -21.656 1.00 76.25 68 LEU A O 1
ATOM 516 N N . ALA A 1 69 ? 26.789 -21.832 -22.552 1.00 79.56 69 ALA A N 1
ATOM 517 C CA . ALA A 1 69 ? 27.654 -21.446 -21.441 1.00 79.56 69 ALA A CA 1
ATOM 518 C C . ALA A 1 69 ? 27.821 -19.923 -21.378 1.00 79.56 69 ALA A C 1
ATOM 520 O O . ALA A 1 69 ? 27.720 -19.346 -20.299 1.00 79.56 69 ALA A O 1
ATOM 521 N N . VAL A 1 70 ? 27.990 -19.260 -22.526 1.00 80.38 70 VAL A N 1
ATOM 522 C CA . VAL A 1 70 ? 28.047 -17.790 -22.593 1.00 80.38 70 VAL A CA 1
ATOM 523 C C . VAL A 1 70 ? 26.717 -17.169 -22.155 1.00 80.38 70 VAL A C 1
ATOM 525 O O . VAL A 1 70 ? 26.711 -16.227 -21.362 1.00 80.38 70 VAL A O 1
ATOM 528 N N . GLY A 1 71 ? 25.586 -17.737 -22.589 1.00 81.75 71 GLY A N 1
ATOM 529 C CA . GLY A 1 71 ? 24.253 -17.323 -22.149 1.00 81.75 71 GLY A CA 1
ATOM 530 C C . GLY A 1 71 ? 24.052 -17.455 -20.635 1.00 81.75 71 GLY A C 1
ATOM 531 O O . GLY A 1 71 ? 23.570 -16.519 -20.001 1.00 81.75 71 GLY A O 1
ATOM 532 N N . LEU A 1 72 ? 24.476 -18.573 -20.034 1.00 85.56 72 LEU A N 1
ATOM 533 C CA . LEU A 1 72 ? 24.410 -18.787 -18.582 1.00 85.56 72 LEU A CA 1
ATOM 534 C C . LEU A 1 72 ? 25.318 -17.827 -17.802 1.00 85.56 72 LEU A C 1
ATOM 536 O O . LEU A 1 72 ? 24.903 -17.316 -16.764 1.00 85.56 72 LEU A O 1
ATOM 540 N N . VAL A 1 73 ? 26.523 -17.537 -18.304 1.00 86.88 73 VAL A N 1
ATOM 541 C CA . VAL A 1 73 ? 27.444 -16.567 -17.687 1.00 86.88 73 VAL A CA 1
ATOM 542 C C . VAL A 1 73 ? 26.863 -15.152 -17.733 1.00 86.88 73 VAL A C 1
ATOM 544 O O . VAL A 1 73 ? 26.877 -14.454 -16.720 1.00 86.88 73 VAL A O 1
ATOM 547 N N . LEU A 1 74 ? 26.301 -14.735 -18.872 1.00 84.88 74 LEU A N 1
ATOM 548 C CA . LEU A 1 74 ? 25.634 -13.437 -19.016 1.00 84.88 74 LEU A CA 1
ATOM 549 C C . LEU A 1 74 ? 24.392 -13.324 -18.126 1.00 84.88 74 LEU A C 1
ATOM 551 O O . LEU A 1 74 ? 24.197 -12.300 -17.470 1.00 84.88 74 LEU A O 1
ATOM 555 N N . LEU A 1 75 ? 23.579 -14.382 -18.057 1.00 86.56 75 LEU A N 1
ATOM 556 C CA . LEU A 1 75 ? 22.421 -14.447 -17.170 1.00 86.56 75 LEU A CA 1
ATOM 557 C C . LEU A 1 75 ? 22.859 -14.293 -15.708 1.00 86.56 75 LEU A C 1
ATOM 559 O O . LEU A 1 75 ? 22.364 -13.407 -15.015 1.00 86.56 75 LEU A O 1
ATOM 563 N N . ALA A 1 76 ? 23.824 -15.098 -15.259 1.00 91.25 76 ALA A N 1
ATOM 564 C CA . ALA A 1 76 ? 24.352 -15.040 -13.901 1.00 91.25 76 ALA A CA 1
ATOM 565 C C . ALA A 1 76 ? 24.944 -13.657 -13.578 1.00 91.25 76 ALA A C 1
ATOM 567 O O . ALA A 1 76 ? 24.626 -13.084 -12.538 1.00 91.25 76 ALA A O 1
ATOM 568 N N . GLY A 1 77 ? 25.733 -13.081 -14.491 1.00 92.62 77 GLY A N 1
ATOM 569 C CA . GLY A 1 77 ? 26.305 -11.743 -14.341 1.00 92.62 77 GLY A CA 1
ATOM 570 C C . GLY A 1 77 ? 25.234 -10.658 -14.222 1.00 92.62 77 GLY A C 1
ATOM 571 O O . GLY A 1 77 ? 25.278 -9.847 -13.299 1.00 92.62 77 GLY A O 1
ATOM 572 N N . SER A 1 78 ? 24.226 -10.678 -15.100 1.00 91.06 78 SER A N 1
ATOM 573 C CA . SER A 1 78 ? 23.106 -9.729 -15.056 1.00 91.06 78 SER A CA 1
ATOM 574 C C . SER A 1 78 ? 22.296 -9.846 -13.764 1.00 91.06 78 SER A C 1
ATOM 576 O O . SER A 1 78 ? 21.955 -8.827 -13.167 1.00 91.06 78 SER A O 1
ATOM 578 N N . LEU A 1 79 ? 22.065 -11.068 -13.272 1.00 91.06 79 LEU A N 1
ATOM 579 C CA . LEU A 1 79 ? 21.353 -11.314 -12.023 1.00 91.06 79 LEU A CA 1
ATOM 580 C C . LEU A 1 79 ? 22.156 -10.818 -10.816 1.00 91.06 79 LEU A C 1
ATOM 582 O O . LEU A 1 79 ? 21.589 -10.189 -9.929 1.00 91.06 79 LEU A O 1
ATOM 586 N N . VAL A 1 80 ? 23.474 -11.037 -10.790 1.00 94.19 80 VAL A N 1
ATOM 587 C CA . VAL A 1 80 ? 24.353 -10.534 -9.722 1.00 94.19 80 VAL A CA 1
ATOM 588 C C . VAL A 1 80 ? 24.397 -9.009 -9.720 1.00 94.19 80 VAL A C 1
ATOM 590 O O . VAL A 1 80 ? 24.262 -8.404 -8.656 1.00 94.19 80 VAL A O 1
ATOM 593 N N . VAL A 1 81 ? 24.543 -8.373 -10.886 1.00 93.25 81 VAL A N 1
ATOM 594 C CA . VAL A 1 81 ? 24.531 -6.906 -11.008 1.00 93.25 81 VAL A CA 1
ATOM 595 C C . VAL A 1 81 ? 23.181 -6.343 -10.5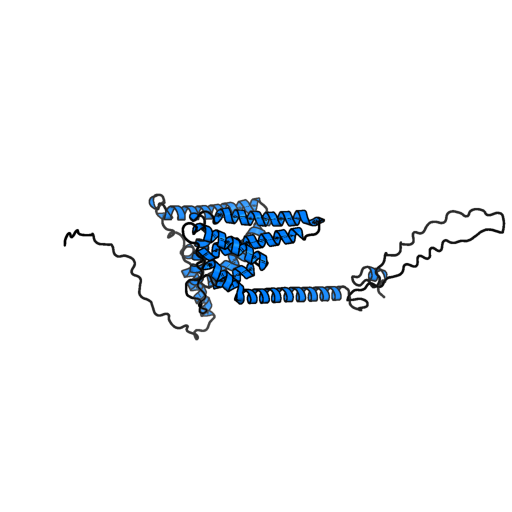67 1.00 93.25 81 VAL A C 1
ATOM 597 O O . VAL A 1 81 ? 23.149 -5.403 -9.774 1.00 93.25 81 VAL A O 1
ATOM 600 N N . LEU A 1 82 ? 22.072 -6.944 -11.002 1.00 87.88 82 LEU A N 1
ATOM 601 C CA . LEU A 1 82 ? 20.721 -6.540 -10.613 1.00 87.88 82 LEU A CA 1
ATOM 602 C C . LEU A 1 82 ? 20.511 -6.691 -9.102 1.00 87.88 82 LEU A C 1
ATOM 604 O O . LEU A 1 82 ? 20.092 -5.738 -8.448 1.00 87.88 82 LEU A O 1
ATOM 608 N N . CYS A 1 83 ? 20.854 -7.846 -8.527 1.00 85.19 83 CYS A N 1
ATOM 609 C CA . CYS A 1 83 ? 20.739 -8.099 -7.091 1.00 85.19 83 CYS A CA 1
ATOM 610 C C . CYS A 1 83 ? 21.612 -7.139 -6.273 1.00 85.19 83 CYS A C 1
ATOM 612 O O . CYS A 1 83 ? 21.148 -6.579 -5.282 1.00 85.19 83 CYS A O 1
ATOM 614 N N . THR A 1 84 ? 22.855 -6.899 -6.696 1.00 91.31 84 THR A N 1
ATOM 615 C CA . THR A 1 84 ? 23.773 -5.970 -6.019 1.00 91.31 84 THR A CA 1
ATOM 616 C C . THR A 1 84 ? 23.250 -4.538 -6.094 1.00 91.31 84 THR A C 1
ATOM 618 O O . THR A 1 84 ? 23.213 -3.851 -5.075 1.00 91.31 84 THR A O 1
ATOM 621 N N . CYS A 1 85 ? 22.776 -4.105 -7.266 1.00 85.62 85 CYS A N 1
ATOM 622 C CA . CYS A 1 85 ? 22.143 -2.803 -7.459 1.00 85.62 85 CYS A CA 1
ATOM 623 C C . CYS A 1 85 ? 20.925 -2.639 -6.542 1.00 85.62 85 CYS A C 1
ATOM 625 O O . CYS A 1 85 ? 20.835 -1.654 -5.814 1.00 85.62 85 CYS A O 1
ATOM 627 N N . LEU A 1 86 ? 20.039 -3.639 -6.487 1.00 72.31 86 LEU A N 1
ATOM 628 C CA . LEU A 1 86 ? 18.858 -3.620 -5.625 1.00 72.31 86 LEU A CA 1
ATOM 629 C C . LEU A 1 86 ? 19.234 -3.540 -4.136 1.00 72.31 86 LEU A C 1
ATOM 631 O O . LEU A 1 86 ? 18.649 -2.752 -3.396 1.00 72.31 86 LEU A O 1
ATOM 635 N N . ILE A 1 87 ? 20.232 -4.307 -3.687 1.00 82.25 87 ILE A N 1
ATOM 636 C CA . ILE A 1 87 ? 20.696 -4.292 -2.290 1.00 82.25 87 ILE A CA 1
ATOM 637 C C . ILE A 1 87 ? 21.335 -2.946 -1.932 1.00 82.25 87 ILE A C 1
ATOM 639 O O . ILE A 1 87 ? 21.049 -2.399 -0.865 1.00 82.25 87 ILE A O 1
ATOM 643 N N . LEU A 1 88 ? 22.198 -2.406 -2.798 1.00 81.06 88 LEU A N 1
ATOM 644 C CA . LEU A 1 88 ? 22.837 -1.105 -2.592 1.00 81.06 88 LEU A CA 1
ATOM 645 C C . LEU A 1 88 ? 21.805 0.020 -2.581 1.00 81.06 88 LEU A C 1
ATOM 647 O O . LEU A 1 88 ? 21.862 0.875 -1.700 1.00 81.06 88 LEU A O 1
ATOM 651 N N . LEU A 1 89 ? 20.828 -0.027 -3.486 1.00 73.19 89 LEU A N 1
ATOM 652 C CA . LEU A 1 89 ? 19.703 0.898 -3.520 1.00 73.19 89 LEU A CA 1
ATOM 653 C C . LEU A 1 89 ? 18.927 0.842 -2.1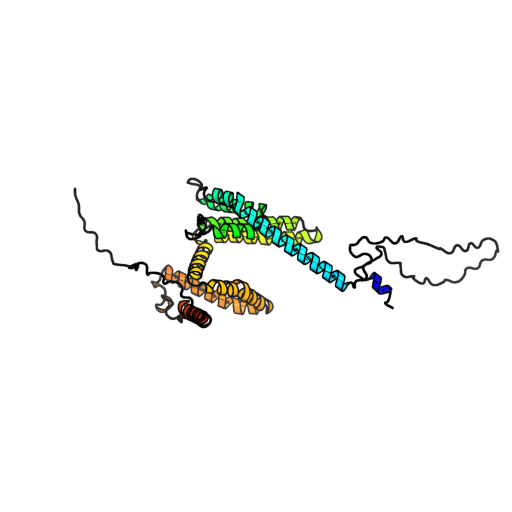97 1.00 73.19 89 LEU A C 1
ATOM 655 O O . LEU A 1 89 ? 18.756 1.868 -1.549 1.00 73.19 89 LEU A O 1
ATOM 659 N N . VAL A 1 90 ? 18.535 -0.348 -1.730 1.00 66.50 90 VAL A N 1
ATOM 660 C CA . VAL A 1 90 ? 17.822 -0.513 -0.450 1.00 66.50 90 VAL A CA 1
ATOM 661 C C . VAL A 1 90 ? 18.662 -0.027 0.736 1.00 66.50 90 VAL A C 1
ATOM 663 O O . VAL A 1 90 ? 18.131 0.641 1.623 1.00 66.50 90 VAL A O 1
ATOM 666 N N . LYS A 1 91 ? 19.969 -0.313 0.770 1.00 73.06 91 LYS A N 1
ATOM 667 C CA . LYS A 1 91 ? 20.866 0.149 1.842 1.00 73.06 91 LYS A CA 1
ATOM 668 C C . LYS A 1 91 ? 21.046 1.663 1.842 1.00 73.06 91 LYS A C 1
ATOM 670 O O . LYS A 1 91 ? 20.967 2.268 2.910 1.00 73.06 91 LYS A O 1
ATOM 675 N N . LEU A 1 92 ? 21.261 2.266 0.674 1.00 70.94 92 LEU A N 1
ATOM 676 C CA . LEU A 1 92 ? 21.372 3.714 0.519 1.00 70.94 92 LEU A CA 1
ATOM 677 C C . LEU A 1 92 ? 20.080 4.381 0.981 1.00 70.94 92 LEU A C 1
ATOM 679 O O . LEU A 1 92 ? 20.106 5.279 1.818 1.00 70.94 92 LEU A O 1
ATOM 683 N N . LEU A 1 93 ? 18.948 3.869 0.509 1.00 61.06 93 LEU A N 1
ATOM 684 C CA . LEU A 1 93 ? 17.634 4.361 0.876 1.00 61.06 93 LEU A CA 1
ATOM 685 C C . LEU A 1 93 ? 17.406 4.256 2.395 1.00 61.06 93 LEU A C 1
ATOM 687 O O . LEU A 1 93 ? 17.069 5.250 3.028 1.00 61.06 93 LEU A O 1
ATOM 691 N N . ASN A 1 94 ? 17.705 3.118 3.024 1.00 62.88 94 ASN A N 1
ATOM 692 C CA . ASN A 1 94 ? 17.580 2.946 4.478 1.00 62.88 94 ASN A CA 1
ATOM 693 C C . ASN A 1 94 ? 18.535 3.866 5.277 1.00 62.88 94 ASN A C 1
ATOM 695 O O . ASN A 1 94 ? 18.179 4.376 6.340 1.00 62.88 94 ASN A O 1
ATOM 699 N N . SER A 1 95 ? 19.733 4.136 4.753 1.00 68.50 95 SER A N 1
ATOM 700 C CA . SER A 1 95 ? 20.693 5.068 5.357 1.00 68.50 95 SER A CA 1
ATOM 701 C C . SER A 1 95 ? 20.227 6.527 5.278 1.00 68.50 95 SER A C 1
ATOM 703 O O . SER A 1 95 ? 20.343 7.264 6.256 1.00 68.50 95 SER A O 1
ATOM 705 N N . LEU A 1 96 ? 19.667 6.950 4.139 1.00 62.41 96 LEU A N 1
ATOM 706 C CA . LEU A 1 96 ? 19.134 8.304 3.944 1.00 62.41 96 LEU A CA 1
ATOM 707 C C . LEU A 1 96 ? 17.910 8.566 4.830 1.00 62.41 96 LEU A C 1
ATOM 709 O O . LEU A 1 96 ? 17.751 9.657 5.386 1.00 62.41 96 LEU A O 1
ATOM 713 N N . LEU A 1 97 ? 17.075 7.543 5.009 1.00 55.22 97 LEU A N 1
ATOM 714 C CA . LEU A 1 97 ? 15.873 7.610 5.831 1.00 55.22 97 LEU A CA 1
ATOM 715 C C . LEU A 1 97 ? 16.162 7.771 7.320 1.00 55.22 97 LEU A C 1
ATOM 717 O O . LEU A 1 97 ? 15.493 8.570 7.967 1.00 55.22 97 LEU A O 1
ATOM 721 N N . LYS A 1 98 ? 17.174 7.079 7.860 1.00 58.62 98 LYS A N 1
ATOM 722 C CA . LYS A 1 98 ? 17.599 7.241 9.265 1.00 58.62 98 LYS A CA 1
ATOM 723 C C . LYS A 1 98 ? 18.240 8.607 9.552 1.00 58.62 98 LYS A C 1
ATOM 725 O O . LYS A 1 98 ? 18.427 8.959 10.713 1.00 58.62 98 LYS A O 1
ATOM 730 N N . GLY A 1 99 ? 18.587 9.363 8.508 1.00 67.88 99 GLY A N 1
ATOM 731 C CA . GLY A 1 99 ? 19.251 10.659 8.597 1.00 67.88 99 GLY A CA 1
ATOM 732 C C . GLY A 1 99 ? 18.297 11.854 8.499 1.00 67.88 99 GLY A C 1
ATOM 733 O O . GLY A 1 99 ? 17.418 12.067 9.334 1.00 67.88 99 GLY A O 1
ATOM 734 N N . GLN A 1 100 ? 18.517 12.696 7.487 1.00 61.59 100 GLN A N 1
ATOM 735 C CA . GLN A 1 100 ? 17.832 13.986 7.333 1.00 61.59 100 GLN A CA 1
ATOM 736 C C . GLN A 1 100 ? 16.353 13.852 6.957 1.00 61.59 100 GLN A C 1
ATOM 738 O O . GLN A 1 100 ? 15.550 14.706 7.329 1.00 61.59 100 GLN A O 1
ATOM 743 N N . VAL A 1 101 ? 15.979 12.771 6.271 1.00 63.31 101 VAL A N 1
ATOM 744 C CA . VAL A 1 101 ? 14.603 12.537 5.822 1.00 63.31 101 VAL A CA 1
ATOM 745 C C . VAL A 1 101 ? 13.663 12.290 7.003 1.00 63.31 101 VAL A C 1
ATOM 747 O O . VAL A 1 101 ? 12.628 12.948 7.084 1.00 63.31 101 VAL A O 1
ATOM 750 N N . ALA A 1 102 ? 14.031 11.435 7.965 1.00 62.75 102 ALA A N 1
ATOM 751 C CA . ALA A 1 102 ? 13.230 11.244 9.178 1.00 62.75 102 ALA A CA 1
ATOM 752 C C . ALA A 1 102 ? 13.057 12.550 9.968 1.00 62.75 102 ALA A C 1
ATOM 754 O O . ALA A 1 102 ? 11.953 12.845 10.420 1.00 62.75 102 ALA A O 1
ATOM 755 N N . LYS A 1 103 ? 14.108 13.378 10.071 1.00 65.50 103 LYS A N 1
ATOM 756 C CA . LYS A 1 103 ? 14.023 14.695 10.726 1.00 65.50 103 LYS A CA 1
ATOM 757 C C . LYS A 1 103 ? 13.099 15.663 9.980 1.00 65.50 103 LYS A C 1
ATOM 759 O O . LYS A 1 103 ? 12.334 16.382 10.620 1.00 65.50 103 LYS A O 1
ATOM 764 N N . ALA A 1 104 ? 13.136 15.681 8.647 1.00 67.38 104 ALA A N 1
ATOM 765 C CA . ALA A 1 104 ? 12.240 16.501 7.831 1.00 67.38 104 ALA A CA 1
ATOM 766 C C . ALA A 1 104 ? 10.776 16.055 7.974 1.00 67.38 104 ALA A C 1
ATOM 768 O O . ALA A 1 104 ? 9.895 16.888 8.179 1.00 67.38 104 ALA A O 1
ATOM 769 N N . ILE A 1 105 ? 10.535 14.741 7.957 1.00 65.38 105 ILE A N 1
ATOM 770 C CA . ILE A 1 105 ? 9.219 14.141 8.198 1.00 65.38 105 ILE A CA 1
ATOM 771 C C . ILE A 1 105 ? 8.719 14.523 9.597 1.00 65.38 105 ILE A C 1
ATOM 773 O O . ILE A 1 105 ? 7.604 15.015 9.735 1.00 65.38 105 ILE A O 1
ATOM 777 N N . GLN A 1 106 ? 9.555 14.393 10.628 1.00 65.12 106 GLN A N 1
ATOM 778 C CA . GLN A 1 106 ? 9.196 14.753 12.000 1.00 65.12 106 GLN A CA 1
ATOM 779 C C . GLN A 1 106 ? 8.885 16.251 12.145 1.00 65.12 106 GLN A C 1
ATOM 781 O O . GLN A 1 106 ? 7.921 16.616 12.815 1.00 65.12 106 GLN A O 1
ATOM 786 N N . LYS A 1 107 ? 9.644 17.123 11.468 1.00 69.88 107 LYS A N 1
ATOM 787 C CA . LYS A 1 107 ? 9.390 18.570 11.443 1.00 69.88 107 LYS A CA 1
ATOM 788 C C . LYS A 1 107 ? 8.048 18.899 10.791 1.00 69.88 107 LYS A C 1
ATOM 790 O O . LYS A 1 107 ? 7.279 19.670 11.355 1.00 69.88 107 LYS A O 1
ATOM 795 N N . VAL A 1 108 ? 7.743 18.297 9.644 1.00 66.94 108 VAL A N 1
ATOM 796 C CA . VAL A 1 108 ? 6.459 18.485 8.950 1.00 66.94 108 VAL A CA 1
ATOM 797 C C . VAL A 1 108 ? 5.293 17.985 9.800 1.00 66.94 108 VAL A C 1
ATOM 799 O O . VAL A 1 108 ? 4.272 18.652 9.894 1.00 66.94 108 VAL A O 1
ATOM 802 N N . ILE A 1 109 ? 5.449 16.834 10.451 1.00 63.72 109 ILE A N 1
ATOM 803 C CA . ILE A 1 109 ? 4.377 16.203 11.230 1.00 63.72 109 ILE A CA 1
ATOM 804 C C . ILE A 1 109 ? 4.097 16.930 12.545 1.00 63.72 109 ILE A C 1
ATOM 806 O O . ILE A 1 109 ? 2.959 16.909 13.014 1.00 63.72 109 ILE A O 1
ATOM 810 N N . ASN A 1 110 ? 5.110 17.570 13.127 1.00 65.75 110 ASN A N 1
ATOM 811 C CA . ASN A 1 110 ? 4.965 18.411 14.314 1.00 65.75 110 ASN A CA 1
ATOM 812 C C . ASN A 1 110 ? 4.545 19.850 13.976 1.00 65.75 110 ASN A C 1
ATOM 814 O O . ASN A 1 110 ? 4.263 20.624 14.887 1.00 65.75 110 ASN A O 1
ATOM 818 N N . THR A 1 111 ? 4.499 20.222 12.692 1.00 65.50 111 THR A N 1
ATOM 819 C CA . THR A 1 111 ? 3.985 21.527 12.265 1.00 65.50 111 THR A CA 1
ATOM 820 C C . THR A 1 111 ? 2.465 21.446 12.176 1.00 65.50 111 THR A C 1
ATOM 822 O O . THR A 1 111 ? 1.898 21.145 11.128 1.00 65.50 111 THR A O 1
ATOM 825 N N . ASP A 1 112 ? 1.796 21.695 13.298 1.00 66.38 112 ASP A N 1
ATOM 826 C CA . ASP A 1 112 ? 0.353 21.903 13.301 1.00 66.38 112 ASP A CA 1
ATOM 827 C C . ASP A 1 112 ? 0.048 23.307 12.760 1.00 66.38 112 ASP A C 1
ATOM 829 O O . ASP A 1 112 ? 0.513 24.315 13.297 1.00 66.38 112 ASP A O 1
ATOM 833 N N . LEU A 1 113 ? -0.715 23.380 11.663 1.00 66.69 113 LEU A N 1
ATOM 834 C CA . LEU A 1 113 ? -1.198 24.660 11.151 1.00 66.69 113 LEU A CA 1
ATOM 835 C C . LEU A 1 113 ? -2.131 25.310 12.189 1.00 66.69 113 LEU A C 1
ATOM 837 O O . LEU A 1 113 ? -2.983 24.616 12.758 1.00 66.69 113 LEU A O 1
ATOM 841 N N . PRO A 1 114 ? -2.017 26.631 12.422 1.00 68.19 114 PRO A N 1
ATOM 842 C CA . PRO A 1 114 ? -2.891 27.333 13.353 1.00 68.19 114 PRO A CA 1
ATOM 843 C C . PRO A 1 114 ? -4.360 27.259 12.900 1.00 68.19 114 PRO A C 1
ATOM 845 O O . PRO A 1 114 ? -4.672 27.235 11.703 1.00 68.19 114 PRO A O 1
ATOM 848 N N . HIS A 1 115 ? -5.286 27.236 13.863 1.00 59.22 115 HIS A N 1
ATOM 849 C CA . HIS A 1 115 ? -6.722 27.370 13.588 1.00 59.22 115 HIS A CA 1
ATOM 850 C C . HIS A 1 115 ? -6.967 28.671 12.801 1.00 59.22 115 HIS A C 1
ATOM 852 O O . HIS A 1 115 ? -6.429 29.700 13.213 1.00 59.22 115 HIS A O 1
ATOM 858 N N . PRO A 1 116 ? -7.737 28.675 11.687 1.00 66.44 116 PRO A N 1
ATOM 859 C CA . PRO A 1 116 ? -8.754 27.708 11.229 1.00 66.44 116 PRO A CA 1
ATOM 860 C C . PRO A 1 116 ? -8.308 26.666 10.173 1.00 66.44 116 PRO A C 1
ATOM 862 O O . PRO A 1 116 ? -9.143 25.925 9.653 1.00 66.44 116 PRO A O 1
ATOM 865 N N . LEU A 1 117 ? -7.019 26.579 9.833 1.00 73.25 117 LEU A N 1
ATOM 866 C CA . LEU A 1 117 ? -6.516 25.750 8.721 1.00 73.25 117 LEU A CA 1
ATOM 867 C C . LEU A 1 117 ? -6.148 24.309 9.122 1.00 73.25 117 LEU A C 1
ATOM 869 O O . LEU A 1 117 ? -5.492 23.601 8.361 1.00 73.25 117 LEU A O 1
ATOM 873 N N . SER A 1 118 ? -6.591 23.833 10.287 1.00 71.00 118 SER A N 1
ATOM 874 C CA . SER A 1 118 ? -6.248 22.498 10.805 1.00 71.00 118 SER A CA 1
ATOM 875 C C . SER A 1 118 ? -6.699 21.346 9.895 1.00 71.00 118 SER A C 1
ATOM 877 O O . SER A 1 118 ? -6.064 20.292 9.857 1.00 71.00 118 SER A O 1
ATOM 879 N N . TRP A 1 119 ? -7.757 21.548 9.102 1.00 75.31 119 TRP A N 1
ATOM 880 C CA . TRP A 1 119 ? -8.211 20.584 8.095 1.00 75.31 119 TRP A CA 1
ATOM 881 C C . TRP A 1 119 ? -7.219 20.433 6.928 1.00 75.31 119 TRP A C 1
ATOM 883 O O . TRP A 1 119 ? -7.129 19.357 6.333 1.00 75.31 119 TRP A O 1
ATOM 893 N N . LEU A 1 120 ? -6.449 21.485 6.626 1.00 80.81 120 LEU A N 1
ATOM 894 C CA . LEU A 1 120 ? -5.465 21.512 5.545 1.00 80.81 120 LEU A CA 1
ATOM 895 C C . LEU A 1 120 ? -4.184 20.760 5.921 1.00 80.81 120 LEU A C 1
ATOM 897 O O . LEU A 1 120 ? -3.496 20.260 5.035 1.00 80.81 120 LEU A O 1
ATOM 901 N N . THR A 1 121 ? -3.895 20.599 7.216 1.00 81.25 121 THR A N 1
ATOM 902 C CA . THR A 1 121 ? -2.713 19.876 7.718 1.00 81.25 121 THR A CA 1
ATOM 903 C C . THR A 1 121 ? -2.602 18.478 7.109 1.00 81.25 121 THR A C 1
ATOM 905 O O . THR A 1 121 ? -1.523 18.040 6.718 1.00 81.25 121 THR A O 1
ATOM 908 N N . GLY A 1 122 ? -3.733 17.784 6.960 1.00 84.00 122 GLY A N 1
ATOM 909 C CA . GLY A 1 122 ? -3.775 16.462 6.346 1.00 84.00 122 GLY A CA 1
ATOM 910 C C . GLY A 1 122 ? -3.457 16.462 4.844 1.00 84.00 122 GLY A C 1
ATOM 911 O O . GLY A 1 122 ? -2.729 15.595 4.366 1.00 84.00 122 GLY A O 1
ATOM 912 N N . TYR A 1 123 ? -3.932 17.465 4.105 1.00 87.69 123 TYR A N 1
ATOM 913 C CA . TYR A 1 123 ? -3.614 17.632 2.684 1.00 87.69 123 TYR A CA 1
ATOM 914 C C . TYR A 1 123 ? -2.162 18.075 2.477 1.00 87.69 123 TYR A C 1
ATOM 916 O O . TYR A 1 123 ? -1.495 17.579 1.574 1.00 87.69 123 TYR A O 1
ATOM 924 N N . PHE A 1 124 ? -1.633 18.932 3.351 1.00 86.06 124 PHE A N 1
ATOM 925 C CA . PHE A 1 124 ? -0.219 19.298 3.352 1.00 86.06 124 PHE A CA 1
ATOM 926 C C . PHE A 1 124 ? 0.671 18.073 3.589 1.00 86.06 124 PHE A C 1
ATOM 928 O O . PHE A 1 124 ? 1.615 17.835 2.838 1.00 86.06 124 PHE A O 1
ATOM 935 N N . ALA A 1 125 ? 0.317 17.231 4.564 1.00 85.88 125 ALA A N 1
ATOM 936 C CA . ALA A 1 125 ? 0.997 15.964 4.806 1.00 85.88 125 ALA A CA 1
ATOM 937 C C . ALA A 1 125 ? 0.942 15.032 3.577 1.00 85.88 125 ALA A C 1
ATOM 939 O O . ALA A 1 125 ? 1.925 14.365 3.264 1.00 85.88 125 ALA A O 1
ATOM 940 N N . MET A 1 126 ? -0.166 15.028 2.832 1.00 90.31 126 MET A N 1
ATOM 941 C CA . MET A 1 126 ? -0.287 14.276 1.579 1.00 90.31 126 MET A CA 1
ATOM 942 C C . MET A 1 126 ? 0.647 14.812 0.483 1.00 90.31 126 MET A C 1
ATOM 944 O O . MET A 1 126 ? 1.361 14.035 -0.147 1.00 90.31 126 MET A O 1
ATOM 948 N N . VAL A 1 127 ? 0.715 16.132 0.292 1.00 89.88 127 VAL A N 1
ATOM 949 C CA . VAL A 1 127 ? 1.647 16.756 -0.666 1.00 89.88 127 VAL A CA 1
ATOM 950 C C . VAL A 1 127 ? 3.097 16.454 -0.293 1.00 89.88 127 VAL A C 1
ATOM 952 O O . VAL A 1 127 ? 3.895 16.100 -1.160 1.00 89.88 127 VAL A O 1
ATOM 955 N N . VAL A 1 128 ? 3.438 16.518 0.995 1.00 86.62 128 VAL A N 1
ATOM 956 C CA . VAL A 1 128 ? 4.778 16.163 1.475 1.00 86.62 128 VAL A CA 1
ATOM 957 C C . VAL A 1 128 ? 5.079 14.692 1.202 1.00 86.62 128 VAL A C 1
ATOM 959 O O . VAL A 1 128 ? 6.148 14.387 0.682 1.00 86.62 128 VAL A O 1
ATOM 962 N N . GLY A 1 129 ? 4.149 13.775 1.479 1.00 88.44 129 GLY A N 1
ATOM 963 C CA . GLY A 1 129 ? 4.327 12.355 1.160 1.00 88.44 129 GLY A CA 1
ATOM 964 C C . GLY A 1 129 ? 4.565 12.104 -0.333 1.00 88.44 129 GLY A C 1
ATOM 965 O O . GLY A 1 129 ? 5.446 11.319 -0.696 1.00 88.44 129 GLY A O 1
ATOM 966 N N . ALA A 1 130 ? 3.841 12.821 -1.198 1.00 91.00 130 ALA A N 1
ATOM 967 C CA . ALA A 1 130 ? 4.017 12.755 -2.646 1.00 91.00 130 ALA A CA 1
ATOM 968 C C . ALA A 1 130 ? 5.387 13.285 -3.083 1.00 91.00 130 ALA A C 1
ATOM 970 O O . ALA A 1 130 ? 6.102 12.597 -3.809 1.00 91.00 130 ALA A O 1
ATOM 971 N N . GLY A 1 131 ? 5.786 14.463 -2.594 1.00 87.81 131 GLY A N 1
ATOM 972 C CA . GLY A 1 131 ? 7.078 15.074 -2.909 1.00 87.81 131 GLY A CA 1
ATOM 973 C C . GLY A 1 131 ? 8.260 14.239 -2.416 1.00 87.81 131 GLY A C 1
ATOM 974 O O . GLY A 1 131 ? 9.202 13.994 -3.163 1.00 87.81 131 GLY A O 1
ATOM 975 N N . MET A 1 132 ? 8.185 13.719 -1.191 1.00 82.88 132 MET A N 1
ATOM 976 C CA . MET A 1 132 ? 9.218 12.842 -0.635 1.00 82.88 132 MET A CA 1
ATOM 977 C C . MET A 1 132 ? 9.368 11.564 -1.458 1.00 82.88 132 MET A C 1
ATOM 979 O O . MET A 1 132 ? 10.485 11.158 -1.767 1.00 82.88 132 MET A O 1
ATOM 983 N N . THR A 1 133 ? 8.255 10.957 -1.864 1.00 88.69 133 THR A N 1
ATOM 984 C CA . THR A 1 133 ? 8.287 9.751 -2.699 1.00 88.69 133 THR A CA 1
ATOM 985 C C . THR A 1 133 ? 8.775 10.041 -4.109 1.00 88.69 133 THR A C 1
ATOM 987 O O . THR A 1 133 ? 9.477 9.216 -4.678 1.00 88.69 133 THR A O 1
ATOM 990 N N . PHE A 1 134 ? 8.466 11.213 -4.660 1.00 84.75 134 PHE A N 1
ATOM 991 C CA . PHE A 1 134 ? 8.995 11.648 -5.947 1.00 84.75 134 PHE A CA 1
ATOM 992 C C . PHE A 1 134 ? 10.523 11.811 -5.912 1.00 84.75 134 PHE A C 1
ATOM 994 O O . PHE A 1 134 ? 11.207 11.320 -6.803 1.00 84.75 134 PHE A O 1
ATOM 1001 N N . VAL A 1 135 ? 11.065 12.430 -4.855 1.00 81.50 135 VAL A N 1
ATOM 1002 C CA . VAL A 1 135 ? 12.518 12.613 -4.669 1.00 81.50 135 VAL A CA 1
ATOM 1003 C C . VAL A 1 135 ? 13.225 11.278 -4.447 1.00 81.50 135 VAL A C 1
ATOM 1005 O O . VAL A 1 135 ? 14.266 11.012 -5.037 1.00 81.50 135 VAL A O 1
ATOM 1008 N N . VAL A 1 136 ? 12.660 10.432 -3.587 1.00 77.56 136 VAL A N 1
ATOM 1009 C CA . VAL A 1 136 ? 13.244 9.135 -3.216 1.00 77.56 136 VAL A CA 1
ATOM 1010 C C . VAL A 1 136 ? 12.990 8.066 -4.292 1.00 77.56 136 VAL A C 1
ATOM 1012 O O . VAL A 1 136 ? 13.645 7.027 -4.295 1.00 77.56 136 VAL A O 1
ATOM 1015 N N . GLN A 1 137 ? 12.028 8.299 -5.193 1.00 81.81 137 GLN A N 1
ATOM 1016 C CA . GLN A 1 137 ? 11.519 7.373 -6.217 1.00 81.81 137 GLN A CA 1
ATOM 1017 C C . GLN A 1 137 ? 11.108 5.987 -5.692 1.00 81.81 137 GLN A C 1
ATOM 1019 O O . GLN A 1 137 ? 10.940 5.043 -6.461 1.00 81.81 137 GLN A O 1
ATOM 1024 N N . SER A 1 138 ? 10.911 5.848 -4.380 1.00 82.50 138 SER A N 1
ATOM 1025 C CA . SER A 1 138 ? 10.599 4.577 -3.734 1.00 82.50 138 SER A CA 1
ATOM 1026 C C . SER A 1 138 ? 9.624 4.781 -2.579 1.00 82.50 138 SER A C 1
ATOM 1028 O O . SER A 1 138 ? 9.978 5.265 -1.499 1.00 82.50 138 SER A O 1
ATOM 1030 N N . SER A 1 139 ? 8.371 4.391 -2.810 1.00 87.00 139 SER A N 1
ATOM 1031 C CA . SER A 1 139 ? 7.307 4.445 -1.805 1.00 87.00 139 SER A CA 1
ATOM 1032 C C . SER A 1 139 ? 7.464 3.389 -0.720 1.00 87.00 139 SER A C 1
ATOM 1034 O O . SER A 1 139 ? 7.086 3.644 0.419 1.00 87.00 139 SER A O 1
ATOM 1036 N N . SER A 1 140 ? 8.061 2.230 -1.021 1.00 83.69 140 SER A N 1
ATOM 1037 C CA . SER A 1 140 ? 8.332 1.187 -0.019 1.00 83.69 140 SER A CA 1
ATOM 1038 C C . SER A 1 140 ? 9.321 1.675 1.033 1.00 83.69 140 SER A C 1
ATOM 1040 O O . SER A 1 140 ? 9.124 1.465 2.228 1.00 83.69 140 SER A O 1
ATOM 1042 N N . VAL A 1 141 ? 10.338 2.405 0.588 1.00 77.94 141 VAL A N 1
ATOM 1043 C CA . VAL A 1 141 ? 11.332 3.047 1.438 1.00 77.94 141 VAL A CA 1
ATOM 1044 C C . VAL A 1 141 ? 10.665 4.100 2.308 1.00 77.94 141 VAL A C 1
ATOM 1046 O O . VAL A 1 141 ? 10.720 3.984 3.532 1.00 77.94 141 VAL A O 1
ATOM 1049 N N . PHE A 1 142 ? 9.927 5.041 1.721 1.00 81.25 142 PHE A N 1
ATOM 1050 C CA . PHE A 1 142 ? 9.185 6.041 2.491 1.00 81.25 142 PHE A CA 1
ATOM 1051 C C . PHE A 1 142 ? 8.235 5.422 3.533 1.00 81.25 142 PHE A C 1
ATOM 1053 O O . PHE A 1 142 ? 8.288 5.782 4.709 1.00 81.25 142 PHE A O 1
ATOM 1060 N N . THR A 1 143 ? 7.414 4.445 3.138 1.00 82.00 143 THR A N 1
ATOM 1061 C CA . THR A 1 143 ? 6.472 3.775 4.044 1.00 82.00 143 THR A CA 1
ATOM 1062 C C . THR A 1 143 ? 7.207 3.037 5.161 1.00 82.00 143 THR A C 1
ATOM 1064 O O . THR A 1 143 ? 6.848 3.205 6.323 1.00 82.00 143 THR A O 1
ATOM 1067 N N . SER A 1 144 ? 8.285 2.308 4.850 1.00 76.31 144 SER A N 1
ATOM 1068 C CA . SER A 1 144 ? 9.096 1.601 5.852 1.00 76.31 144 SER A CA 1
ATOM 1069 C C . SER A 1 144 ? 9.771 2.530 6.864 1.00 76.31 144 SER A C 1
ATOM 1071 O O . SER A 1 144 ? 9.989 2.126 8.002 1.00 76.31 144 SER A O 1
ATOM 1073 N N . ALA A 1 145 ? 10.071 3.774 6.476 1.00 74.94 145 ALA A N 1
ATOM 1074 C CA . ALA A 1 145 ? 10.628 4.787 7.368 1.00 74.94 145 ALA A CA 1
ATOM 1075 C C . ALA A 1 145 ? 9.591 5.296 8.369 1.00 74.94 145 ALA A C 1
ATOM 1077 O O . ALA A 1 145 ? 9.913 5.559 9.524 1.00 74.94 145 ALA A O 1
ATOM 1078 N N . ILE A 1 146 ? 8.344 5.439 7.916 1.00 76.88 146 ILE A N 1
ATOM 1079 C CA . ILE A 1 146 ? 7.243 5.939 8.735 1.00 76.88 146 ILE A CA 1
ATOM 1080 C C . ILE A 1 146 ? 6.709 4.840 9.652 1.00 76.88 146 ILE A C 1
ATOM 1082 O O . ILE A 1 146 ? 6.417 5.133 10.804 1.00 76.88 146 ILE A O 1
ATOM 1086 N N . THR A 1 147 ? 6.628 3.582 9.203 1.00 78.75 147 THR A N 1
ATOM 1087 C CA . THR A 1 147 ? 6.115 2.453 10.004 1.00 78.75 147 THR A CA 1
ATOM 1088 C C . THR A 1 147 ? 6.652 2.380 11.445 1.00 78.75 147 THR A C 1
ATOM 1090 O O . THR A 1 147 ? 5.820 2.306 12.344 1.00 78.75 147 THR A O 1
ATOM 1093 N N . PRO A 1 148 ? 7.971 2.442 11.731 1.00 70.00 148 PRO A N 1
ATOM 1094 C CA . PRO A 1 148 ? 8.480 2.400 13.107 1.00 70.00 148 PRO A CA 1
ATOM 1095 C C . PRO A 1 148 ? 8.173 3.663 13.928 1.00 70.00 148 PRO A C 1
ATOM 1097 O O . PRO A 1 148 ? 8.281 3.632 15.151 1.00 70.00 148 PRO A O 1
ATOM 1100 N N . LEU A 1 149 ? 7.811 4.772 13.278 1.00 69.31 149 LEU A N 1
ATOM 1101 C CA . LEU A 1 149 ? 7.420 6.022 13.932 1.00 69.31 149 LEU A CA 1
ATOM 1102 C C . LEU A 1 149 ? 5.919 6.051 14.281 1.00 69.31 149 LEU A C 1
ATOM 1104 O O . LEU A 1 149 ? 5.495 6.866 15.105 1.00 69.31 149 LEU A O 1
ATOM 1108 N N . ILE A 1 150 ? 5.118 5.178 13.653 1.00 74.19 150 ILE A N 1
ATOM 1109 C CA . ILE A 1 150 ? 3.694 4.987 13.947 1.00 74.19 150 ILE A CA 1
ATOM 1110 C C . ILE A 1 150 ? 3.581 4.124 15.204 1.00 74.19 150 ILE A C 1
ATOM 1112 O O . ILE A 1 150 ? 3.758 2.908 15.154 1.00 74.19 150 ILE A O 1
ATOM 1116 N N . GLY A 1 151 ? 3.251 4.731 16.339 1.00 61.19 151 GLY A N 1
ATOM 1117 C CA . GLY A 1 151 ? 3.060 3.973 17.571 1.00 61.19 151 GLY A CA 1
ATOM 1118 C C . GLY A 1 151 ? 2.812 4.844 18.792 1.00 61.19 151 GLY A C 1
ATOM 1119 O O . GLY A 1 151 ? 3.352 5.940 18.915 1.00 61.19 151 GLY A O 1
ATOM 1120 N N . TRP A 1 152 ? 2.009 4.316 19.715 1.00 52.03 152 TRP A N 1
ATOM 1121 C CA . TRP A 1 152 ? 1.828 4.863 21.054 1.00 52.03 152 TRP A CA 1
ATOM 1122 C C . TRP A 1 152 ? 2.874 4.217 21.976 1.00 52.03 152 TRP A C 1
ATOM 1124 O O . TRP A 1 152 ? 2.764 3.050 22.334 1.00 52.03 152 TRP A O 1
ATOM 1134 N N . GLY A 1 153 ? 3.951 4.942 22.281 1.00 48.06 153 GLY A N 1
ATOM 1135 C CA . GLY A 1 153 ? 4.744 4.763 23.507 1.00 48.06 153 GLY A CA 1
ATOM 1136 C C . GLY A 1 153 ? 5.579 3.492 23.757 1.00 48.06 153 GLY A C 1
ATOM 1137 O O . GLY A 1 153 ? 6.235 3.466 24.788 1.00 48.06 153 GLY A O 1
ATOM 1138 N N . ALA A 1 154 ? 5.622 2.468 22.893 1.00 41.06 154 ALA A N 1
ATOM 1139 C CA . ALA A 1 154 ? 6.275 1.184 23.240 1.00 41.06 154 ALA A CA 1
ATOM 1140 C C . ALA A 1 154 ? 7.390 0.696 22.289 1.00 41.06 154 ALA A C 1
ATOM 1142 O O . ALA A 1 154 ? 7.692 -0.496 22.255 1.00 41.06 154 ALA A O 1
ATOM 1143 N N . SER A 1 155 ? 8.034 1.582 21.517 1.00 40.12 155 SER A N 1
ATOM 1144 C CA . SER A 1 155 ? 9.305 1.218 20.867 1.00 40.12 155 SER A CA 1
ATOM 1145 C C . SER A 1 155 ? 10.468 1.510 21.824 1.00 40.12 155 SER A C 1
ATOM 1147 O O . SER A 1 155 ? 10.600 2.666 22.239 1.00 40.12 155 SER A O 1
ATOM 1149 N N . PRO A 1 156 ? 11.365 0.547 22.121 1.00 40.81 156 PRO A N 1
ATOM 1150 C CA . PRO A 1 156 ? 12.539 0.761 22.981 1.00 40.81 156 PRO A CA 1
ATOM 1151 C C . PRO A 1 156 ? 13.543 1.785 22.412 1.00 40.81 156 PRO A C 1
ATOM 1153 O O . PRO A 1 156 ? 14.531 2.112 23.058 1.00 40.81 156 PRO A O 1
ATOM 1156 N N . THR A 1 157 ? 13.288 2.320 21.212 1.00 42.47 157 THR A N 1
ATOM 1157 C CA . THR A 1 157 ? 14.068 3.380 20.559 1.00 42.47 157 THR A CA 1
ATOM 1158 C C . THR A 1 157 ? 13.483 4.794 20.707 1.00 42.47 157 THR A C 1
ATOM 1160 O O . THR A 1 157 ? 14.046 5.728 20.145 1.00 42.47 157 THR A O 1
ATOM 1163 N N . GLY A 1 158 ? 12.376 4.994 21.441 1.00 40.97 158 GLY A N 1
ATOM 1164 C CA . GLY A 1 158 ? 11.889 6.337 21.814 1.00 40.97 158 GLY A CA 1
ATOM 1165 C C . GLY A 1 158 ? 11.301 7.195 20.679 1.00 40.97 158 GLY A C 1
ATOM 1166 O O . GLY A 1 158 ? 11.130 8.398 20.847 1.00 40.97 158 GLY A O 1
ATOM 1167 N N . LEU A 1 159 ? 10.977 6.605 19.523 1.00 46.12 159 LEU A N 1
ATOM 1168 C CA . LEU A 1 159 ? 10.517 7.329 18.323 1.00 46.12 159 LEU A CA 1
ATOM 1169 C C . LEU A 1 159 ? 8.992 7.300 18.083 1.00 46.12 159 LEU A C 1
ATOM 1171 O O . LEU A 1 159 ? 8.538 7.764 17.037 1.00 46.12 159 LEU A O 1
ATOM 1175 N N . GLY A 1 160 ? 8.195 6.777 19.022 1.00 52.56 160 GLY A N 1
ATOM 1176 C CA . GLY A 1 160 ? 6.727 6.749 18.930 1.00 52.56 160 GLY A CA 1
ATOM 1177 C C . GLY A 1 160 ? 6.120 8.148 19.061 1.00 52.56 160 GLY A C 1
ATOM 1178 O O . GLY A 1 160 ? 5.653 8.524 20.131 1.00 52.56 160 GLY A O 1
ATOM 1179 N N . VAL A 1 161 ? 6.194 8.933 17.986 1.00 56.19 161 VAL A N 1
ATOM 1180 C CA . VAL A 1 161 ? 5.830 10.361 17.955 1.00 56.19 161 VAL A CA 1
ATOM 1181 C C . VAL A 1 161 ? 4.594 10.605 17.079 1.00 56.19 161 VAL A C 1
ATOM 1183 O O . VAL A 1 161 ? 3.978 11.665 17.162 1.00 56.19 161 VAL A O 1
ATOM 1186 N N . ILE A 1 162 ? 4.192 9.638 16.243 1.00 67.62 162 ILE A N 1
ATOM 1187 C CA . ILE A 1 162 ? 3.215 9.869 15.172 1.00 67.62 162 ILE A CA 1
ATOM 1188 C C . ILE A 1 162 ? 1.970 8.998 15.356 1.00 67.62 162 ILE A C 1
ATOM 1190 O O . ILE A 1 162 ? 2.035 7.769 15.367 1.00 67.62 162 ILE A O 1
ATOM 1194 N N . SER A 1 163 ? 0.806 9.649 15.428 1.00 76.81 163 SER A N 1
ATOM 1195 C CA . SER A 1 163 ? -0.491 8.965 15.399 1.00 76.81 163 SER A CA 1
ATOM 1196 C C . SER A 1 163 ? -0.791 8.398 14.008 1.00 76.81 163 SER A C 1
ATOM 1198 O O . SER A 1 163 ? -0.477 9.025 12.992 1.00 76.81 163 SER A O 1
ATOM 1200 N N . ILE A 1 164 ? -1.474 7.253 13.939 1.00 80.81 164 ILE A N 1
ATOM 1201 C CA . ILE A 1 164 ? -1.884 6.620 12.669 1.00 80.81 164 ILE A CA 1
ATOM 1202 C C . ILE A 1 164 ? -2.720 7.570 11.787 1.00 80.81 164 ILE A C 1
ATOM 1204 O O . ILE A 1 164 ? -2.630 7.527 10.563 1.00 80.81 164 ILE A O 1
ATOM 1208 N N . GLU A 1 165 ? -3.460 8.501 12.392 1.00 80.88 165 GLU A N 1
ATOM 1209 C CA . GLU A 1 165 ? -4.228 9.550 11.714 1.00 80.88 165 GLU A CA 1
ATOM 1210 C C . GLU A 1 165 ? -3.351 10.540 10.939 1.00 80.88 165 GLU A C 1
ATOM 1212 O O . GLU A 1 165 ? -3.789 11.045 9.906 1.00 80.88 165 GLU A O 1
ATOM 1217 N N . ARG A 1 166 ? -2.127 10.812 11.412 1.00 78.62 166 ARG A N 1
ATOM 1218 C CA . ARG A 1 166 ? -1.149 11.671 10.722 1.00 78.62 166 ARG A CA 1
ATOM 1219 C C . ARG A 1 166 ? -0.333 10.888 9.692 1.00 78.62 166 ARG A C 1
ATOM 1221 O O . ARG A 1 166 ? 0.018 11.431 8.650 1.00 78.62 166 ARG A O 1
ATOM 1228 N N . ALA A 1 167 ? -0.083 9.604 9.936 1.00 83.00 167 ALA A N 1
ATOM 1229 C CA . ALA A 1 167 ? 0.635 8.738 9.000 1.00 83.00 167 ALA A CA 1
ATOM 1230 C C . ALA A 1 167 ? -0.198 8.322 7.775 1.00 83.00 167 ALA A C 1
ATOM 1232 O O . ALA A 1 167 ? 0.345 8.121 6.686 1.00 83.00 167 ALA A O 1
ATOM 1233 N N . TYR A 1 168 ? -1.521 8.224 7.927 1.00 88.19 168 TYR A N 1
ATOM 1234 C CA . TYR A 1 168 ? -2.429 7.877 6.836 1.00 88.19 168 TYR A CA 1
ATOM 1235 C C . TYR A 1 168 ? -2.342 8.837 5.629 1.00 88.19 168 TYR A C 1
ATOM 1237 O O . TYR A 1 168 ? -2.044 8.354 4.535 1.00 88.19 168 TYR A O 1
ATOM 1245 N N . PRO A 1 169 ? -2.510 10.171 5.769 1.00 89.50 169 PRO A N 1
ATOM 1246 C CA . PRO A 1 169 ? -2.371 11.090 4.637 1.00 89.50 169 PRO A CA 1
ATOM 1247 C C . PRO A 1 169 ? -0.977 11.088 4.002 1.00 89.50 169 PRO A C 1
ATOM 1249 O O . PRO A 1 169 ? -0.883 11.191 2.784 1.00 89.50 169 PRO A O 1
ATOM 1252 N N . LEU A 1 170 ? 0.095 10.915 4.785 1.00 88.62 170 LEU A N 1
ATOM 1253 C CA . LEU A 1 170 ? 1.458 10.770 4.250 1.00 88.62 170 LEU A CA 1
ATOM 1254 C C . LEU A 1 170 ? 1.575 9.553 3.332 1.00 88.62 170 LEU A C 1
ATOM 1256 O O . LEU A 1 170 ? 2.160 9.636 2.254 1.00 88.62 170 LEU A O 1
ATOM 1260 N N . THR A 1 171 ? 0.983 8.433 3.746 1.00 90.06 171 THR A N 1
ATOM 1261 C CA . THR A 1 171 ? 0.976 7.189 2.967 1.00 90.06 171 THR A CA 1
ATOM 1262 C C . THR A 1 171 ? 0.154 7.344 1.685 1.00 90.06 171 THR A C 1
ATOM 1264 O O . THR A 1 171 ? 0.597 6.928 0.618 1.00 90.06 171 THR A O 1
ATOM 1267 N N . LEU A 1 172 ? -1.006 8.008 1.751 1.00 92.31 172 LEU A N 1
ATOM 1268 C CA . LEU A 1 172 ? -1.790 8.342 0.555 1.00 92.31 172 LEU A CA 1
ATOM 1269 C C . LEU A 1 172 ? -1.000 9.241 -0.406 1.00 92.31 172 LEU A C 1
ATOM 1271 O O . LEU A 1 172 ? -0.998 9.007 -1.612 1.00 92.31 172 LEU A O 1
ATOM 1275 N N . GLY A 1 173 ? -0.274 10.219 0.135 1.00 92.00 173 GLY A N 1
ATOM 1276 C CA . GLY A 1 173 ? 0.640 11.068 -0.622 1.00 92.00 173 GLY A CA 1
ATOM 1277 C C . GLY A 1 173 ? 1.723 10.273 -1.341 1.00 92.00 173 GLY A C 1
ATOM 1278 O O . GLY A 1 173 ? 1.946 10.460 -2.532 1.00 92.00 173 GLY A O 1
ATOM 1279 N N . SER A 1 174 ? 2.354 9.329 -0.643 1.00 91.56 174 SER A N 1
ATOM 1280 C CA . SER A 1 174 ? 3.364 8.431 -1.218 1.00 91.56 174 SER A CA 1
ATOM 1281 C C . SER A 1 174 ? 2.847 7.633 -2.419 1.00 91.56 174 SER A C 1
ATOM 1283 O O . SER A 1 174 ? 3.529 7.508 -3.442 1.00 91.56 174 SER A O 1
ATOM 1285 N N . ASN A 1 175 ? 1.595 7.174 -2.364 1.00 93.12 175 ASN A N 1
ATOM 1286 C CA . ASN A 1 175 ? 0.971 6.498 -3.499 1.00 93.12 175 ASN A CA 1
ATOM 1287 C C . ASN A 1 175 ? 0.811 7.433 -4.710 1.00 93.12 175 ASN A C 1
ATOM 1289 O O . ASN A 1 175 ? 1.106 7.017 -5.830 1.00 93.12 175 ASN A O 1
ATOM 1293 N N . ILE A 1 176 ? 0.448 8.707 -4.499 1.00 93.75 176 ILE A N 1
ATOM 1294 C CA . ILE A 1 176 ? 0.447 9.719 -5.573 1.00 93.75 176 ILE A CA 1
ATOM 1295 C C . ILE A 1 176 ? 1.864 9.887 -6.140 1.00 93.75 176 ILE A C 1
ATOM 1297 O O . ILE A 1 176 ? 2.052 9.811 -7.352 1.00 93.75 176 ILE A O 1
ATOM 1301 N N . GLY A 1 177 ? 2.879 10.041 -5.285 1.00 91.75 177 GLY A N 1
ATOM 1302 C CA . GLY A 1 177 ? 4.271 10.181 -5.730 1.00 91.75 177 GLY A CA 1
ATOM 1303 C C . GLY A 1 177 ? 4.742 9.014 -6.608 1.00 91.75 177 GLY A C 1
ATOM 1304 O O . GLY A 1 177 ? 5.386 9.233 -7.631 1.00 91.75 177 GLY A O 1
ATOM 1305 N N . THR A 1 178 ? 4.339 7.782 -6.277 1.00 90.94 178 THR A N 1
ATOM 1306 C CA . THR A 1 178 ? 4.641 6.583 -7.084 1.00 90.94 178 THR A CA 1
ATOM 1307 C C . THR A 1 178 ? 4.052 6.679 -8.493 1.00 90.94 178 THR A C 1
ATOM 1309 O O . THR A 1 178 ? 4.707 6.318 -9.471 1.00 90.94 178 THR A O 1
ATOM 1312 N N . THR A 1 179 ? 2.825 7.194 -8.621 1.00 93.31 179 THR A N 1
ATOM 1313 C CA . THR A 1 179 ? 2.177 7.361 -9.930 1.00 93.31 179 THR A CA 1
ATOM 1314 C C . THR A 1 179 ? 2.850 8.436 -10.781 1.00 93.31 179 THR A C 1
ATOM 1316 O O . THR A 1 179 ? 2.978 8.250 -11.988 1.00 93.31 179 THR A O 1
ATOM 1319 N N . THR A 1 180 ? 3.386 9.500 -10.173 1.00 89.56 180 THR A N 1
ATOM 1320 C CA . THR A 1 180 ? 4.206 10.493 -10.885 1.00 89.56 180 THR A CA 1
ATOM 1321 C C . THR A 1 180 ? 5.471 9.858 -11.466 1.00 89.56 180 THR A C 1
ATOM 1323 O O . THR A 1 180 ? 5.808 10.106 -12.623 1.00 89.56 180 THR A O 1
ATOM 1326 N N . THR A 1 181 ? 6.142 8.981 -10.712 1.00 88.38 181 THR A N 1
ATOM 1327 C CA . THR A 1 181 ? 7.299 8.221 -11.214 1.00 88.38 181 THR A CA 1
ATOM 1328 C C . THR A 1 181 ? 6.912 7.316 -12.385 1.00 88.38 181 THR A C 1
ATOM 1330 O O . THR A 1 181 ? 7.633 7.263 -13.380 1.00 88.38 181 THR A O 1
ATOM 1333 N N . ALA A 1 182 ? 5.754 6.651 -12.314 1.00 89.44 182 ALA A N 1
ATOM 1334 C CA . ALA A 1 182 ? 5.247 5.826 -13.411 1.00 89.44 182 ALA A CA 1
ATOM 1335 C C . ALA A 1 182 ? 4.965 6.650 -14.681 1.00 89.44 182 ALA A C 1
ATOM 1337 O O . ALA A 1 182 ? 5.278 6.202 -15.781 1.00 89.44 182 ALA A O 1
ATOM 1338 N N . ILE A 1 183 ? 4.433 7.868 -14.535 1.00 92.56 183 ILE A N 1
ATOM 1339 C CA . ILE A 1 183 ? 4.202 8.794 -15.652 1.00 92.56 183 ILE A CA 1
ATOM 1340 C C . ILE A 1 183 ? 5.531 9.213 -16.296 1.00 92.56 183 ILE A C 1
ATOM 1342 O O . ILE A 1 183 ? 5.657 9.153 -17.517 1.00 92.56 183 ILE A O 1
ATOM 1346 N N . LEU A 1 184 ? 6.545 9.576 -15.503 1.00 89.31 184 LEU A N 1
ATOM 1347 C CA . LEU A 1 184 ? 7.870 9.915 -16.038 1.00 89.31 184 LEU A CA 1
ATOM 1348 C C . LEU A 1 184 ? 8.529 8.727 -16.752 1.00 89.31 184 LEU A C 1
ATOM 1350 O O . LEU A 1 184 ? 9.076 8.890 -17.840 1.00 89.31 184 LEU A O 1
ATOM 1354 N N . ALA A 1 185 ? 8.435 7.526 -16.178 1.00 87.62 185 ALA A N 1
ATOM 1355 C CA . ALA A 1 185 ? 8.947 6.308 -16.803 1.00 87.62 185 ALA A CA 1
ATOM 1356 C C . ALA A 1 185 ? 8.221 5.985 -18.123 1.00 87.62 185 ALA A C 1
ATOM 1358 O O . ALA A 1 185 ? 8.844 5.554 -19.095 1.00 87.62 185 ALA A O 1
ATOM 1359 N N . ALA A 1 186 ? 6.912 6.234 -18.187 1.00 91.00 186 ALA A N 1
ATOM 1360 C CA . ALA A 1 186 ? 6.140 6.081 -19.411 1.00 91.00 186 ALA A CA 1
ATOM 1361 C C . ALA A 1 186 ? 6.554 7.086 -20.498 1.00 91.00 186 ALA A C 1
ATOM 1363 O O . ALA A 1 186 ? 6.665 6.699 -21.658 1.00 91.00 186 ALA A O 1
ATOM 1364 N N . LEU A 1 187 ? 6.843 8.339 -20.132 1.00 90.81 187 LEU A N 1
ATOM 1365 C CA . LEU A 1 187 ? 7.343 9.361 -21.063 1.00 90.81 187 LEU A CA 1
ATOM 1366 C C . LEU A 1 187 ? 8.753 9.055 -21.589 1.00 90.81 187 LEU A C 1
ATOM 1368 O O . LEU A 1 187 ? 9.090 9.456 -22.698 1.00 90.81 187 LEU A O 1
ATOM 1372 N N . ALA A 1 188 ? 9.558 8.321 -20.820 1.00 89.25 188 ALA A N 1
ATOM 1373 C CA . ALA A 1 188 ? 10.873 7.841 -21.242 1.00 89.25 188 ALA A CA 1
ATOM 1374 C C . ALA A 1 188 ? 10.817 6.556 -22.097 1.00 89.25 188 ALA A C 1
ATOM 1376 O O . ALA A 1 188 ? 11.859 6.060 -22.529 1.00 89.25 188 ALA A O 1
ATOM 1377 N N . SER A 1 189 ? 9.629 5.981 -22.327 1.00 88.06 189 SER A N 1
ATOM 1378 C CA . SER A 1 189 ? 9.484 4.772 -23.145 1.00 88.06 189 SER A CA 1
ATOM 1379 C C . SER A 1 189 ? 9.675 5.073 -24.642 1.00 88.06 189 SER A C 1
ATOM 1381 O O . SER A 1 189 ? 9.302 6.154 -25.097 1.00 88.06 189 SER A O 1
ATOM 1383 N N . PRO A 1 190 ? 10.196 4.116 -25.439 1.00 87.56 190 PRO A N 1
ATOM 1384 C CA . PRO A 1 190 ? 10.304 4.260 -26.893 1.00 87.56 190 PRO A CA 1
ATOM 1385 C C . PRO A 1 190 ? 8.961 4.617 -27.543 1.00 87.56 190 PRO A C 1
ATOM 1387 O O . PRO A 1 190 ? 7.920 4.137 -27.087 1.00 87.56 190 PRO A O 1
ATOM 1390 N N . GLY A 1 191 ? 8.986 5.409 -28.624 1.00 85.94 191 GLY A N 1
ATOM 1391 C CA . GLY A 1 191 ? 7.786 5.955 -29.279 1.00 85.94 191 GLY A CA 1
ATOM 1392 C C . GLY A 1 191 ? 6.712 4.907 -29.593 1.00 85.94 191 GLY A C 1
ATOM 1393 O O . GLY A 1 191 ? 5.535 5.134 -29.327 1.00 85.94 191 GLY A O 1
ATOM 1394 N N . ASP A 1 192 ? 7.131 3.718 -30.025 1.00 88.81 192 ASP A N 1
ATOM 1395 C CA . ASP A 1 192 ? 6.255 2.595 -30.383 1.00 88.81 192 ASP A CA 1
ATOM 1396 C C . ASP A 1 192 ? 5.418 2.071 -29.198 1.00 88.81 192 ASP A C 1
ATOM 1398 O O . ASP A 1 192 ? 4.343 1.505 -29.387 1.00 88.81 192 ASP A O 1
ATOM 1402 N N . LYS A 1 193 ? 5.909 2.243 -27.962 1.00 89.50 193 LYS A N 1
ATOM 1403 C CA . LYS A 1 193 ? 5.258 1.788 -26.719 1.00 89.50 193 LYS A CA 1
ATOM 1404 C C . LYS A 1 193 ? 4.760 2.936 -25.848 1.00 89.50 193 LYS A C 1
ATOM 1406 O O . LYS A 1 193 ? 4.028 2.684 -24.889 1.00 89.50 193 LYS A O 1
ATOM 1411 N N . LEU A 1 194 ? 5.119 4.177 -26.176 1.00 91.44 194 LEU A N 1
ATOM 1412 C CA . LEU A 1 194 ? 4.826 5.363 -25.376 1.00 91.44 194 LEU A CA 1
ATOM 1413 C C . LEU A 1 194 ? 3.329 5.496 -25.085 1.00 91.44 194 LEU A C 1
ATOM 1415 O O . LEU A 1 194 ? 2.952 5.657 -23.928 1.00 91.44 194 LEU A O 1
ATOM 1419 N N . ALA A 1 195 ? 2.471 5.331 -26.098 1.00 91.38 195 ALA A N 1
ATOM 1420 C CA . ALA A 1 195 ? 1.020 5.414 -25.921 1.00 91.38 195 ALA A CA 1
ATOM 1421 C C . ALA A 1 195 ? 0.498 4.381 -24.904 1.00 91.38 195 ALA A C 1
ATOM 1423 O O . ALA A 1 195 ? -0.227 4.736 -23.975 1.00 91.38 195 ALA A O 1
ATOM 1424 N N . SER A 1 196 ? 0.924 3.118 -25.025 1.00 92.50 196 SER A N 1
ATOM 1425 C CA . SER A 1 196 ? 0.516 2.048 -24.105 1.00 92.50 196 SER A CA 1
ATOM 1426 C C . SER A 1 196 ? 1.060 2.235 -22.685 1.00 92.50 196 SER A C 1
ATOM 1428 O O . SER A 1 196 ? 0.305 2.114 -21.720 1.00 92.50 196 SER A O 1
ATOM 1430 N N . SER A 1 197 ? 2.342 2.587 -22.537 1.00 92.25 197 SER A N 1
ATOM 1431 C CA . SER A 1 197 ? 2.963 2.830 -21.231 1.00 92.25 197 SER A CA 1
ATOM 1432 C C . SER A 1 197 ? 2.307 4.014 -20.520 1.00 92.25 197 SER A C 1
ATOM 1434 O O . SER A 1 197 ? 2.040 3.954 -19.320 1.00 92.25 197 SER A O 1
ATOM 1436 N N . PHE A 1 198 ? 2.009 5.084 -21.261 1.00 93.62 198 PHE A N 1
ATOM 1437 C CA . PHE A 1 198 ? 1.399 6.293 -20.718 1.00 93.62 198 PHE A CA 1
ATOM 1438 C C . PHE A 1 198 ? -0.058 6.069 -20.319 1.00 93.62 198 PHE A C 1
ATOM 1440 O O . PHE A 1 198 ? -0.472 6.510 -19.248 1.00 93.62 198 PHE A O 1
ATOM 1447 N N . GLN A 1 199 ? -0.817 5.308 -21.113 1.00 95.50 199 GLN A N 1
ATOM 1448 C CA . GLN A 1 199 ? -2.171 4.898 -20.750 1.00 95.50 199 GLN A CA 1
ATOM 1449 C C . GLN A 1 199 ? -2.182 4.134 -19.421 1.00 95.50 199 GLN A C 1
ATOM 1451 O O . GLN A 1 199 ? -2.960 4.472 -18.531 1.00 95.50 199 GLN A O 1
ATOM 1456 N N . ILE A 1 200 ? -1.292 3.150 -19.253 1.00 93.75 200 ILE A N 1
ATOM 1457 C CA . ILE A 1 200 ? -1.183 2.381 -18.005 1.00 93.75 200 ILE A CA 1
ATOM 1458 C C . ILE A 1 200 ? -0.821 3.308 -16.835 1.00 93.75 200 ILE A C 1
ATOM 1460 O O . ILE A 1 200 ? -1.457 3.244 -15.781 1.00 93.75 200 ILE A O 1
ATOM 1464 N N . ALA A 1 201 ? 0.141 4.218 -17.020 1.00 94.12 201 ALA A N 1
ATOM 1465 C CA . ALA A 1 201 ? 0.528 5.183 -15.992 1.00 94.12 201 ALA A CA 1
ATOM 1466 C C . ALA A 1 201 ? -0.639 6.096 -15.566 1.00 94.12 201 ALA A C 1
ATOM 1468 O O . ALA A 1 201 ? -0.844 6.310 -14.368 1.00 94.12 201 ALA A O 1
ATOM 1469 N N . LEU A 1 202 ? -1.452 6.574 -16.514 1.00 94.56 202 LEU A N 1
ATOM 1470 C CA . LEU A 1 202 ? -2.656 7.354 -16.218 1.00 94.56 202 LEU A CA 1
ATOM 1471 C C . LEU A 1 202 ? -3.728 6.523 -15.511 1.00 94.56 202 LEU A C 1
ATOM 1473 O O . LEU A 1 202 ? -4.334 7.010 -14.558 1.00 94.56 202 LEU A O 1
ATOM 1477 N N . CYS A 1 203 ? -3.944 5.267 -15.915 1.00 95.69 203 CYS A N 1
ATOM 1478 C CA . CYS A 1 203 ? -4.851 4.364 -15.206 1.00 95.69 203 CYS A CA 1
ATOM 1479 C C . CYS A 1 203 ? -4.444 4.224 -13.733 1.00 95.69 203 CYS A C 1
ATOM 1481 O O . CYS A 1 203 ? -5.290 4.360 -12.849 1.00 95.69 203 CYS A O 1
ATOM 1483 N N . HIS A 1 204 ? -3.150 4.033 -13.453 1.00 94.00 204 HIS A N 1
ATOM 1484 C CA . HIS A 1 204 ? -2.638 4.000 -12.083 1.00 94.00 204 HIS A CA 1
ATOM 1485 C C . HIS A 1 204 ? -2.844 5.330 -11.349 1.00 94.00 204 HIS A C 1
ATOM 1487 O O . HIS A 1 204 ? -3.270 5.319 -10.193 1.00 94.00 204 HIS A O 1
ATOM 1493 N N . PHE A 1 205 ? -2.581 6.467 -11.996 1.00 94.00 205 PHE A N 1
ATOM 1494 C CA . PHE A 1 205 ? -2.796 7.792 -11.412 1.00 94.00 205 PHE A CA 1
ATOM 1495 C C . PHE A 1 205 ? -4.263 8.009 -11.014 1.00 94.00 205 PHE A C 1
ATOM 1497 O O . PHE A 1 205 ? -4.560 8.259 -9.844 1.00 94.00 205 PHE A O 1
ATOM 1504 N N . PHE A 1 206 ? -5.201 7.827 -11.946 1.00 94.62 206 PHE A N 1
ATOM 1505 C CA . PHE A 1 206 ? -6.628 8.027 -11.686 1.00 94.62 206 PHE A CA 1
ATOM 1506 C C . PHE A 1 206 ? -7.197 7.023 -10.684 1.00 94.62 206 PHE A C 1
ATOM 1508 O O . PHE A 1 206 ? -8.029 7.396 -9.855 1.00 94.62 206 PHE A O 1
ATOM 1515 N N . PHE A 1 207 ? -6.731 5.773 -10.696 1.00 93.81 207 PHE A N 1
ATOM 1516 C CA . PHE A 1 207 ? -7.118 4.785 -9.691 1.00 93.81 207 PHE A CA 1
ATOM 1517 C C . PHE A 1 207 ? -6.707 5.221 -8.275 1.00 93.81 207 PHE A C 1
ATOM 1519 O O . PHE A 1 207 ? -7.509 5.160 -7.345 1.00 93.81 207 PHE A O 1
ATOM 1526 N N . ASN A 1 208 ? -5.485 5.737 -8.104 1.00 93.19 208 ASN A N 1
ATOM 1527 C CA . ASN A 1 208 ? -5.026 6.219 -6.800 1.00 93.19 208 ASN A CA 1
ATOM 1528 C C . ASN A 1 208 ? -5.771 7.487 -6.358 1.00 93.19 208 ASN A C 1
ATOM 1530 O O . ASN A 1 208 ? -6.207 7.567 -5.210 1.00 93.19 208 ASN A O 1
ATOM 1534 N N . ILE A 1 209 ? -5.978 8.451 -7.260 1.00 93.31 209 ILE A N 1
ATOM 1535 C CA . ILE A 1 209 ? -6.710 9.686 -6.947 1.00 93.31 209 ILE A CA 1
ATOM 1536 C C . ILE A 1 209 ? -8.176 9.402 -6.606 1.00 93.31 209 ILE A C 1
ATOM 1538 O O . ILE A 1 209 ? -8.673 9.908 -5.602 1.00 93.31 209 ILE A O 1
ATOM 1542 N N . SER A 1 210 ? -8.864 8.561 -7.380 1.00 93.81 210 SER A N 1
ATOM 1543 C CA . SER A 1 210 ? -10.252 8.175 -7.088 1.00 93.81 210 SER A CA 1
ATOM 1544 C C . SER A 1 210 ? -10.374 7.440 -5.751 1.00 93.81 210 SER A C 1
ATOM 1546 O O . SER A 1 210 ? -11.269 7.752 -4.968 1.00 93.81 210 SER A O 1
ATOM 1548 N N . GLY A 1 211 ? -9.435 6.545 -5.428 1.00 91.38 211 GLY A N 1
ATOM 1549 C CA . GLY A 1 211 ? -9.368 5.900 -4.116 1.00 91.38 211 GLY A CA 1
ATOM 1550 C C . GLY A 1 211 ? -9.182 6.898 -2.968 1.00 91.38 211 GLY A C 1
ATOM 1551 O O . GLY A 1 211 ? -9.850 6.788 -1.939 1.00 91.38 211 GLY A O 1
ATOM 1552 N N . ILE A 1 212 ? -8.328 7.910 -3.146 1.00 92.25 212 ILE A N 1
ATOM 1553 C CA . ILE A 1 212 ? -8.148 8.977 -2.153 1.00 92.25 212 ILE A CA 1
ATOM 1554 C C . ILE A 1 212 ? -9.440 9.771 -1.990 1.00 92.25 212 ILE A C 1
ATOM 1556 O O . ILE A 1 212 ? -9.887 9.935 -0.859 1.00 92.25 212 ILE A O 1
ATOM 1560 N N . LEU A 1 213 ? -10.070 10.203 -3.085 1.00 91.00 213 LEU A N 1
ATOM 1561 C CA . LEU A 1 213 ? -11.333 10.949 -3.054 1.00 91.00 213 LEU A CA 1
ATOM 1562 C C . LEU A 1 213 ? -12.480 10.153 -2.418 1.00 91.00 213 LEU A C 1
ATOM 1564 O O . LEU A 1 213 ? -13.343 10.741 -1.771 1.00 91.00 213 LEU A O 1
ATOM 1568 N N . LEU A 1 214 ? -12.475 8.827 -2.553 1.00 90.94 214 LEU A N 1
ATOM 1569 C CA . LEU A 1 214 ? -13.473 7.957 -1.941 1.00 90.94 214 LEU A CA 1
ATOM 1570 C C . LEU A 1 214 ? -13.283 7.823 -0.422 1.00 90.94 214 LEU A C 1
ATOM 1572 O O . LEU A 1 214 ? -14.257 7.853 0.329 1.00 90.94 214 LEU A O 1
ATOM 1576 N N . TRP A 1 215 ? -12.041 7.656 0.044 1.00 88.00 215 TRP A N 1
ATOM 1577 C CA . TRP A 1 215 ? -11.772 7.249 1.429 1.00 88.00 215 TRP A CA 1
ATOM 1578 C C . TRP A 1 215 ? -11.316 8.386 2.359 1.00 88.00 215 TRP A C 1
ATOM 1580 O O . TRP A 1 215 ? -11.533 8.294 3.569 1.00 88.00 215 TRP A O 1
ATOM 1590 N N . TYR A 1 216 ? -10.716 9.464 1.842 1.00 88.81 216 TYR A N 1
ATOM 1591 C CA . TYR A 1 216 ? -10.046 10.492 2.654 1.00 88.81 216 TYR A CA 1
ATOM 1592 C C . TYR A 1 216 ? -10.860 11.770 2.976 1.00 88.81 216 TYR A C 1
ATOM 1594 O O . TYR A 1 216 ? -10.809 12.199 4.142 1.00 88.81 216 TYR A O 1
ATOM 1602 N N . PRO A 1 217 ? -11.597 12.394 2.025 1.00 86.81 217 PRO A N 1
ATOM 1603 C CA . PRO A 1 217 ? -12.250 13.689 2.234 1.00 86.81 217 PRO A CA 1
ATOM 1604 C C . PRO A 1 217 ? -13.252 13.689 3.383 1.00 86.81 217 PRO A C 1
ATOM 1606 O O . PRO A 1 217 ? -13.300 14.636 4.167 1.00 86.81 217 PRO A O 1
ATOM 1609 N N . LEU A 1 218 ? -14.024 12.610 3.515 1.00 85.12 218 LEU A N 1
ATOM 1610 C CA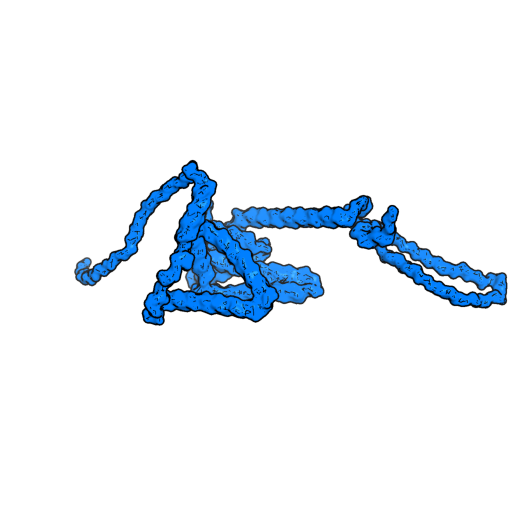 . LEU A 1 218 ? -15.077 12.508 4.512 1.00 85.12 218 LEU A CA 1
ATOM 1611 C C . LEU A 1 218 ? -14.554 11.780 5.762 1.00 85.12 218 LEU A C 1
ATOM 1613 O O . LEU A 1 218 ? -13.998 10.687 5.667 1.00 85.12 218 LEU A O 1
ATOM 1617 N N . PRO A 1 219 ? -14.733 12.328 6.977 1.00 78.69 219 PRO A N 1
ATOM 1618 C CA . PRO A 1 219 ? -14.188 11.716 8.191 1.00 78.69 219 PRO A CA 1
ATOM 1619 C C . PRO A 1 219 ? -14.807 10.344 8.494 1.00 78.69 219 PRO A C 1
ATOM 1621 O O . PRO A 1 219 ? -14.149 9.483 9.077 1.00 78.69 219 PRO A O 1
ATOM 1624 N N . PHE A 1 220 ? -16.054 10.109 8.072 1.00 79.06 220 PHE A N 1
ATOM 1625 C CA . PHE A 1 220 ? -16.740 8.832 8.272 1.00 79.06 220 PHE A CA 1
ATOM 1626 C C . PHE A 1 220 ? -16.276 7.738 7.301 1.00 79.06 220 PHE A C 1
ATOM 1628 O O . PHE A 1 220 ? -16.346 6.563 7.655 1.00 79.06 220 PHE A O 1
ATOM 1635 N N . THR A 1 221 ? -15.764 8.101 6.118 1.00 81.81 221 THR A N 1
ATOM 1636 C CA . THR A 1 221 ? -15.220 7.144 5.145 1.00 81.81 221 THR A CA 1
ATOM 1637 C C . THR A 1 221 ? -13.797 6.726 5.485 1.00 81.81 221 THR A C 1
ATOM 1639 O O . THR A 1 221 ? -13.278 5.823 4.854 1.00 81.81 221 THR A O 1
ATOM 1642 N N . ARG A 1 222 ? -13.147 7.272 6.520 1.00 85.25 222 ARG A N 1
ATOM 1643 C CA . ARG A 1 222 ? -11.789 6.861 6.946 1.00 85.25 222 ARG A CA 1
ATOM 1644 C C . ARG A 1 222 ? -11.761 5.491 7.649 1.00 85.25 222 ARG A C 1
ATOM 1646 O O . ARG A 1 222 ? -11.072 5.280 8.647 1.00 85.25 222 ARG A O 1
ATOM 1653 N N . LEU A 1 223 ? -12.523 4.547 7.112 1.00 84.88 223 LEU A N 1
ATOM 1654 C CA . LEU A 1 223 ? -12.644 3.154 7.504 1.00 84.88 223 LEU A CA 1
ATOM 1655 C C . LEU A 1 223 ? -11.298 2.403 7.466 1.00 84.88 223 LEU A C 1
ATOM 1657 O O . LEU A 1 223 ? -11.057 1.657 8.417 1.00 84.88 223 LEU A O 1
ATOM 1661 N N . PRO A 1 224 ? -10.370 2.647 6.509 1.00 88.56 224 PRO A N 1
ATOM 1662 C CA . PRO A 1 224 ? -9.056 1.998 6.522 1.00 88.56 224 PRO A CA 1
ATOM 1663 C C . PRO A 1 224 ? -8.260 2.224 7.815 1.00 88.56 224 PRO A C 1
ATOM 1665 O O . PRO A 1 224 ? -7.605 1.303 8.293 1.00 88.56 224 PRO A O 1
ATOM 1668 N N . ILE A 1 225 ? -8.368 3.406 8.438 1.00 86.81 225 ILE A N 1
ATOM 1669 C CA . ILE A 1 225 ? -7.693 3.695 9.717 1.00 86.81 225 ILE A CA 1
ATOM 1670 C C . ILE A 1 225 ? -8.257 2.803 10.830 1.00 86.81 225 ILE A C 1
ATOM 1672 O O . ILE A 1 225 ? -7.506 2.243 11.628 1.00 86.81 225 ILE A O 1
ATOM 1676 N N . ARG A 1 226 ? -9.585 2.640 10.876 1.00 85.69 226 ARG A N 1
ATOM 1677 C CA . ARG A 1 226 ? -10.259 1.795 11.874 1.00 85.69 226 ARG A CA 1
ATOM 1678 C C . ARG A 1 226 ? -9.909 0.323 11.679 1.00 85.69 226 ARG A C 1
ATOM 1680 O O . ARG A 1 226 ? -9.610 -0.358 12.654 1.00 85.69 226 ARG A O 1
ATOM 1687 N N . MET A 1 227 ? -9.896 -0.143 10.430 1.00 86.56 227 MET A N 1
ATOM 1688 C CA . MET A 1 227 ? -9.479 -1.505 10.093 1.00 86.56 227 MET A CA 1
ATOM 1689 C C . MET A 1 227 ? -8.024 -1.760 10.485 1.00 86.56 227 MET A C 1
ATOM 1691 O O . MET A 1 227 ? -7.741 -2.789 11.087 1.00 86.56 227 MET A O 1
ATOM 1695 N N . ALA A 1 228 ? -7.116 -0.822 10.200 1.00 86.62 228 ALA A N 1
ATOM 1696 C CA . ALA A 1 228 ? -5.705 -0.950 10.554 1.00 86.62 228 ALA A CA 1
ATOM 1697 C C . ALA A 1 228 ? -5.500 -1.045 12.074 1.00 86.62 228 ALA A C 1
ATOM 1699 O O . ALA A 1 228 ? -4.752 -1.908 12.531 1.00 86.62 228 ALA A O 1
ATOM 1700 N N . LYS A 1 229 ? -6.206 -0.219 12.862 1.00 84.50 229 LYS A N 1
ATOM 1701 C CA . LYS A 1 229 ? -6.189 -0.296 14.333 1.00 84.50 229 LYS A CA 1
ATOM 1702 C C . LYS A 1 229 ? -6.707 -1.644 14.837 1.00 84.50 229 LYS A C 1
ATOM 1704 O O . LYS A 1 229 ? -6.002 -2.324 15.574 1.00 84.50 229 LYS A O 1
ATOM 1709 N N . ALA A 1 230 ? -7.886 -2.062 14.374 1.00 84.94 230 ALA A N 1
ATOM 1710 C CA . ALA A 1 230 ? -8.493 -3.328 14.782 1.00 84.94 230 ALA A CA 1
ATOM 1711 C C . ALA A 1 230 ? -7.614 -4.538 14.418 1.00 84.94 230 ALA A C 1
ATOM 1713 O O . ALA A 1 230 ? -7.440 -5.454 15.222 1.00 84.94 230 ALA A O 1
ATOM 1714 N N . LEU A 1 231 ? -7.022 -4.539 13.220 1.00 86.06 231 LEU A N 1
ATOM 1715 C CA . LEU A 1 231 ? -6.111 -5.590 12.771 1.00 86.06 231 LEU A CA 1
ATOM 1716 C C . LEU A 1 231 ? -4.815 -5.605 13.597 1.00 86.06 231 LEU A C 1
ATOM 1718 O O . LEU A 1 231 ? -4.341 -6.679 13.974 1.00 86.06 231 LEU A O 1
ATOM 1722 N N . GLY A 1 232 ? -4.270 -4.428 13.916 1.00 84.19 232 GLY A N 1
ATOM 1723 C CA . GLY A 1 232 ? -3.081 -4.267 14.753 1.00 84.19 232 GLY A CA 1
ATOM 1724 C C . GLY A 1 232 ? -3.287 -4.784 16.176 1.00 84.19 232 GLY A C 1
ATOM 1725 O O . GLY A 1 232 ? -2.479 -5.574 16.655 1.00 84.19 232 GLY A O 1
ATOM 1726 N N . GLU A 1 233 ? -4.401 -4.432 16.821 1.00 84.56 233 GLU A N 1
ATOM 1727 C CA . GLU A 1 233 ? -4.759 -4.916 18.164 1.00 84.56 233 GLU A CA 1
ATOM 1728 C C . GLU A 1 233 ? -4.902 -6.445 18.207 1.00 84.56 233 GLU A C 1
ATOM 1730 O O . GLU A 1 233 ? -4.390 -7.110 19.110 1.00 84.56 233 GLU A O 1
ATOM 1735 N N . ARG A 1 234 ? -5.556 -7.034 17.196 1.00 82.94 234 ARG A N 1
ATOM 1736 C CA . ARG A 1 234 ? -5.704 -8.495 17.089 1.00 82.94 234 ARG A CA 1
ATOM 1737 C C . ARG A 1 234 ? -4.369 -9.192 16.864 1.00 82.94 234 ARG A C 1
ATOM 1739 O O . ARG A 1 234 ? -4.124 -10.234 17.467 1.00 82.94 234 ARG A O 1
ATOM 1746 N N . THR A 1 235 ? -3.506 -8.600 16.048 1.00 85.38 235 THR A N 1
ATOM 1747 C CA . THR A 1 235 ? -2.160 -9.114 15.780 1.00 85.38 235 THR A CA 1
ATOM 1748 C C . THR A 1 235 ? -1.253 -9.014 17.006 1.00 85.38 235 THR A C 1
ATOM 1750 O O . THR A 1 235 ? -0.470 -9.927 17.262 1.00 85.38 235 THR A O 1
ATOM 1753 N N . ALA A 1 236 ? -1.382 -7.941 17.792 1.00 81.69 236 ALA A N 1
ATOM 1754 C CA . ALA A 1 236 ? -0.660 -7.779 19.050 1.00 81.69 236 ALA A CA 1
ATOM 1755 C C . ALA A 1 236 ? -1.058 -8.857 20.069 1.00 81.69 236 ALA A C 1
ATOM 1757 O O . ALA A 1 236 ? -0.192 -9.399 20.751 1.00 81.69 236 ALA A O 1
ATOM 1758 N N . LYS A 1 237 ? -2.349 -9.218 20.120 1.00 83.25 237 LYS A N 1
ATOM 1759 C CA . LYS A 1 237 ? -2.855 -10.289 20.990 1.00 83.25 237 LYS A CA 1
ATOM 1760 C C . LYS A 1 237 ? -2.461 -11.691 20.511 1.00 83.25 237 LYS A C 1
ATOM 1762 O O . LYS A 1 237 ? -2.090 -12.526 21.324 1.00 83.25 237 LYS A O 1
ATOM 1767 N N . TYR A 1 238 ? -2.533 -11.952 19.206 1.00 82.81 238 TYR A N 1
ATOM 1768 C CA . TYR A 1 238 ? -2.287 -13.272 18.621 1.00 82.81 238 TYR A CA 1
ATOM 1769 C C . TYR A 1 238 ? -1.181 -13.193 17.565 1.00 82.81 238 TYR A C 1
ATOM 1771 O O . TYR A 1 238 ? -1.443 -12.955 16.390 1.00 82.81 238 TYR A O 1
ATOM 1779 N N . ARG A 1 239 ? 0.082 -13.427 17.943 1.00 82.44 239 ARG A N 1
ATOM 1780 C CA . ARG A 1 239 ? 1.228 -13.258 17.018 1.00 82.44 239 ARG A CA 1
ATOM 1781 C C . ARG A 1 239 ? 1.148 -14.148 15.769 1.00 82.44 239 ARG A C 1
ATOM 1783 O O . ARG A 1 239 ? 1.605 -13.752 14.701 1.00 82.44 239 ARG A O 1
ATOM 1790 N N . TRP A 1 240 ? 0.568 -15.346 15.885 1.00 84.00 240 TRP A N 1
ATOM 1791 C CA . TRP A 1 240 ? 0.370 -16.265 14.754 1.00 84.00 240 TRP A CA 1
ATOM 1792 C C . TRP A 1 240 ? -0.640 -15.729 13.727 1.00 84.00 240 TRP A C 1
ATOM 1794 O O . TRP A 1 240 ? -0.556 -16.076 12.548 1.00 84.00 240 TRP A O 1
ATOM 1804 N N . PHE A 1 241 ? -1.542 -14.837 14.147 1.00 87.50 241 PHE A N 1
ATOM 1805 C CA . PHE A 1 241 ? -2.533 -14.212 13.279 1.00 87.50 241 PHE A CA 1
ATOM 1806 C C . PHE A 1 241 ? -1.877 -13.376 12.173 1.00 87.50 241 PHE A C 1
ATOM 1808 O O . PHE A 1 241 ? -2.380 -13.375 11.057 1.00 87.50 241 PHE A O 1
ATOM 1815 N N . ALA A 1 242 ? -0.720 -12.743 12.426 1.00 86.25 242 ALA A N 1
ATOM 1816 C CA . ALA A 1 242 ? 0.037 -12.032 11.387 1.00 86.25 242 ALA A CA 1
ATOM 1817 C C . ALA A 1 242 ? 0.448 -12.956 10.232 1.00 86.25 242 ALA A C 1
ATOM 1819 O O . ALA A 1 242 ? 0.291 -12.609 9.064 1.00 86.25 242 ALA A O 1
ATOM 1820 N N . VAL A 1 243 ? 0.968 -14.141 10.564 1.00 88.88 243 VAL A N 1
ATOM 1821 C CA . VAL A 1 243 ? 1.419 -15.126 9.572 1.00 88.88 243 VAL A CA 1
ATOM 1822 C C . VAL A 1 243 ? 0.225 -15.662 8.793 1.00 88.88 243 VAL A C 1
ATOM 1824 O O . VAL A 1 243 ? 0.269 -15.702 7.565 1.00 88.88 243 VAL A O 1
ATOM 1827 N N . LEU A 1 244 ? -0.865 -16.005 9.490 1.00 89.62 244 LEU A N 1
ATOM 1828 C CA . LEU A 1 244 ? -2.101 -16.424 8.835 1.00 89.62 244 LEU A CA 1
ATOM 1829 C C . LEU A 1 244 ? -2.627 -15.331 7.897 1.00 89.62 244 LEU A C 1
ATOM 1831 O O . LEU A 1 244 ? -2.956 -15.625 6.753 1.00 89.62 244 LEU A O 1
ATOM 1835 N N . TYR A 1 245 ? -2.678 -14.079 8.356 1.00 89.62 245 TYR A N 1
ATOM 1836 C CA . TYR A 1 245 ? -3.120 -12.940 7.556 1.00 89.62 245 TYR A CA 1
ATOM 1837 C C . TYR A 1 245 ? -2.283 -12.787 6.282 1.00 89.62 245 TYR A C 1
ATOM 1839 O O . TYR A 1 245 ? -2.845 -12.624 5.204 1.00 89.62 245 TYR A O 1
ATOM 1847 N N . LEU A 1 246 ? -0.954 -12.897 6.374 1.00 90.44 246 LEU A N 1
ATOM 1848 C CA . LEU A 1 246 ? -0.080 -12.845 5.201 1.00 90.44 246 LEU A CA 1
ATOM 1849 C C . LEU A 1 246 ? -0.368 -13.993 4.225 1.00 90.44 246 LEU A C 1
ATOM 1851 O O . LEU A 1 246 ? -0.568 -13.742 3.040 1.00 90.44 246 LEU A O 1
ATOM 1855 N N . ILE A 1 247 ? -0.456 -15.234 4.712 1.00 92.38 247 ILE A N 1
ATOM 1856 C CA . ILE A 1 247 ? -0.752 -16.401 3.866 1.00 92.38 247 ILE A CA 1
ATOM 1857 C C . ILE A 1 247 ? -2.120 -16.246 3.193 1.00 92.38 247 ILE A C 1
ATOM 1859 O O . ILE A 1 247 ? -2.255 -16.464 1.992 1.00 92.38 247 ILE A O 1
ATOM 1863 N N . VAL A 1 248 ? -3.144 -15.840 3.938 1.00 92.06 248 VAL A N 1
ATOM 1864 C CA . VAL A 1 248 ? -4.504 -15.731 3.409 1.00 92.06 248 VAL A CA 1
ATOM 1865 C C . VAL A 1 248 ? -4.625 -14.554 2.444 1.00 92.06 248 VAL A C 1
ATOM 1867 O O . VAL A 1 248 ? -5.067 -14.745 1.316 1.00 92.06 248 VAL A O 1
ATOM 1870 N N . CYS A 1 249 ? -4.227 -13.347 2.847 1.00 90.38 249 CYS A N 1
ATOM 1871 C CA . CYS A 1 249 ? -4.482 -12.133 2.071 1.00 90.38 249 CYS A CA 1
ATOM 1872 C C . CYS A 1 249 ? -3.490 -11.902 0.926 1.00 90.38 249 CYS A C 1
ATOM 1874 O O . CYS A 1 249 ? -3.888 -11.315 -0.076 1.00 90.38 249 CYS A O 1
ATOM 1876 N N . PHE A 1 250 ? -2.229 -12.336 1.046 1.00 90.31 250 PHE A N 1
ATOM 1877 C CA . PHE A 1 250 ? -1.215 -12.105 0.006 1.00 90.31 250 PHE A CA 1
ATOM 1878 C C . PHE A 1 250 ? -0.977 -13.314 -0.901 1.00 90.31 250 PHE A C 1
ATOM 1880 O O . PHE A 1 250 ? -0.511 -13.121 -2.021 1.00 90.31 250 PHE A O 1
ATOM 1887 N N . LEU A 1 251 ? -1.304 -14.534 -0.458 1.00 91.19 251 LEU A N 1
ATOM 1888 C CA . LEU A 1 251 ? -1.115 -15.746 -1.259 1.00 91.19 251 LEU A CA 1
ATOM 1889 C C . LEU A 1 251 ? -2.454 -16.384 -1.645 1.00 91.19 251 LEU A C 1
ATOM 1891 O O . LEU A 1 251 ? -2.842 -16.328 -2.807 1.00 91.19 251 LEU A O 1
ATOM 1895 N N . LEU A 1 252 ? -3.195 -16.945 -0.685 1.00 93.75 252 LEU A N 1
ATOM 1896 C CA . LEU A 1 252 ? -4.365 -17.778 -0.981 1.00 93.75 252 LEU A CA 1
ATOM 1897 C C . LEU A 1 252 ? -5.492 -17.010 -1.674 1.00 93.75 252 LEU A C 1
ATOM 1899 O O . LEU A 1 252 ? -6.038 -17.500 -2.656 1.00 93.75 252 LEU A O 1
ATOM 1903 N N . LEU A 1 253 ? -5.843 -15.817 -1.191 1.00 91.31 253 LEU A N 1
ATOM 1904 C CA . LEU A 1 253 ? -6.944 -15.030 -1.742 1.00 91.31 253 LEU A CA 1
ATOM 1905 C C . LEU A 1 253 ? -6.638 -14.549 -3.172 1.00 91.31 253 LEU A C 1
ATOM 1907 O O . LEU A 1 253 ? -7.463 -14.811 -4.049 1.00 91.31 253 LEU A O 1
ATOM 1911 N N . PRO A 1 254 ? -5.478 -13.926 -3.474 1.00 92.56 254 PRO A N 1
ATOM 1912 C CA . PRO A 1 254 ? -5.121 -13.586 -4.850 1.00 92.56 254 PRO A CA 1
ATOM 1913 C C . PRO A 1 254 ? -5.053 -14.809 -5.768 1.00 92.56 254 PRO A C 1
ATOM 1915 O O . PRO A 1 254 ? -5.575 -14.756 -6.880 1.00 92.56 254 PRO A O 1
ATOM 1918 N N . SER A 1 255 ? -4.475 -15.926 -5.306 1.00 92.25 255 SER A N 1
ATOM 1919 C CA . SER A 1 255 ? -4.419 -17.171 -6.083 1.00 92.25 255 SER A CA 1
ATOM 1920 C C . SER A 1 255 ? -5.806 -17.754 -6.352 1.00 92.25 255 SER A C 1
ATOM 1922 O O . SER A 1 255 ? -6.061 -18.213 -7.462 1.00 92.25 255 SER A O 1
ATOM 1924 N N . LEU A 1 256 ? -6.717 -17.699 -5.378 1.00 91.75 256 LEU A N 1
ATOM 1925 C CA . LEU A 1 256 ? -8.098 -18.146 -5.534 1.00 91.75 256 LEU A CA 1
ATOM 1926 C C . LEU A 1 256 ? -8.842 -17.277 -6.551 1.00 91.75 256 LEU A C 1
ATOM 1928 O O . LEU A 1 256 ? -9.456 -17.811 -7.469 1.00 91.75 256 LEU A O 1
ATOM 1932 N N . ILE A 1 257 ? -8.763 -15.948 -6.424 1.00 91.25 257 ILE A N 1
ATOM 1933 C CA . ILE A 1 257 ? -9.405 -15.021 -7.368 1.00 91.25 257 ILE A CA 1
ATOM 1934 C C . ILE A 1 257 ? -8.846 -15.228 -8.776 1.00 91.25 257 ILE A C 1
ATOM 1936 O O . ILE A 1 257 ? -9.614 -15.298 -9.732 1.00 91.25 257 ILE A O 1
ATOM 1940 N N . PHE A 1 258 ? -7.527 -15.373 -8.911 1.00 91.88 258 PHE A N 1
ATOM 1941 C CA . PHE A 1 258 ? -6.889 -15.665 -10.190 1.00 91.88 258 PHE A CA 1
ATOM 1942 C C . PHE A 1 258 ? -7.362 -17.005 -10.770 1.00 91.88 258 PHE A C 1
ATOM 1944 O O . PHE A 1 258 ? -7.759 -17.060 -11.932 1.00 91.88 258 PHE A O 1
ATOM 1951 N N . GLY A 1 259 ? -7.405 -18.065 -9.958 1.00 92.69 259 GLY A N 1
ATOM 1952 C CA . GLY A 1 259 ? -7.889 -19.382 -10.375 1.00 92.69 259 GLY A CA 1
ATOM 1953 C C . GLY A 1 259 ? -9.353 -19.365 -10.823 1.00 92.69 259 GLY A C 1
ATOM 1954 O O . GLY A 1 259 ? -9.686 -19.917 -11.868 1.00 92.69 259 GLY A O 1
ATOM 1955 N N . ILE A 1 260 ? -10.221 -18.668 -10.086 1.00 90.81 260 ILE A N 1
ATOM 1956 C CA . ILE A 1 260 ? -11.633 -18.495 -10.454 1.00 90.81 260 ILE A CA 1
ATOM 1957 C C . ILE A 1 260 ? -11.765 -17.641 -11.724 1.00 90.81 260 ILE A C 1
ATOM 1959 O O . ILE A 1 260 ? -12.595 -17.941 -12.579 1.00 90.81 260 ILE A O 1
ATOM 1963 N N . SER A 1 261 ? -10.937 -16.604 -11.881 1.00 91.94 261 SER A N 1
ATOM 1964 C CA . SER A 1 261 ? -10.915 -15.761 -13.082 1.00 91.94 261 SER A CA 1
ATOM 1965 C C . SER A 1 261 ? -10.567 -16.572 -14.338 1.00 91.94 261 SER A C 1
ATOM 1967 O O . SER A 1 261 ? -11.223 -16.425 -15.370 1.00 91.94 261 SER A O 1
ATOM 1969 N N . MET A 1 262 ? -9.610 -17.504 -14.236 1.00 93.19 262 MET A N 1
ATOM 1970 C CA . MET A 1 262 ? -9.241 -18.422 -15.326 1.00 93.19 262 MET A CA 1
ATOM 1971 C C . MET A 1 262 ? -10.371 -19.393 -15.707 1.00 93.19 262 MET A C 1
ATOM 1973 O O . MET A 1 262 ? -10.474 -19.780 -16.869 1.00 93.19 262 MET A O 1
ATOM 1977 N N . ALA A 1 263 ? -11.248 -19.755 -14.764 1.00 90.75 263 ALA A N 1
ATOM 1978 C CA . ALA A 1 263 ? -12.432 -20.583 -15.021 1.00 90.75 263 ALA A CA 1
ATOM 1979 C C . ALA A 1 263 ? -13.569 -19.825 -15.745 1.00 90.75 263 ALA A C 1
ATOM 1981 O O . ALA A 1 263 ? -14.585 -20.419 -16.115 1.00 90.75 263 ALA A O 1
ATOM 1982 N N . GLY A 1 264 ? -13.400 -18.519 -15.975 1.00 92.81 264 GLY A N 1
ATOM 1983 C CA . GLY A 1 264 ? -14.306 -17.675 -16.745 1.00 92.81 264 GLY A CA 1
ATOM 1984 C C . GLY A 1 264 ? -15.259 -16.837 -15.890 1.00 92.81 264 GLY A C 1
ATOM 1985 O O . GLY A 1 264 ? -15.529 -17.109 -14.719 1.00 92.81 264 GLY A O 1
ATOM 1986 N N . TRP A 1 265 ? -15.824 -15.798 -16.510 1.00 91.50 265 TRP A N 1
ATOM 1987 C CA . TRP A 1 265 ? -16.624 -14.782 -15.814 1.00 91.50 265 TRP A CA 1
ATOM 1988 C C . TRP A 1 265 ? -17.868 -15.346 -15.104 1.00 91.50 265 TRP A C 1
ATOM 1990 O O . TRP A 1 265 ? -18.268 -14.827 -14.066 1.00 91.50 265 TRP A O 1
ATOM 2000 N N . ARG A 1 266 ? -18.457 -16.438 -15.616 1.00 93.25 266 ARG A N 1
ATOM 2001 C CA . ARG A 1 266 ? -19.609 -17.107 -14.985 1.00 93.25 266 ARG A CA 1
ATOM 2002 C C . ARG A 1 266 ? -19.244 -17.734 -13.642 1.00 93.25 266 ARG A C 1
ATOM 2004 O O . ARG A 1 266 ? -20.014 -17.610 -12.697 1.00 93.25 266 ARG A O 1
ATOM 2011 N N . ALA A 1 267 ? -18.076 -18.372 -13.551 1.00 90.12 267 ALA A N 1
ATOM 2012 C CA . ALA A 1 267 ? -17.574 -18.932 -12.299 1.00 90.12 267 ALA A CA 1
ATOM 2013 C C . ALA A 1 267 ? -17.238 -17.813 -11.304 1.00 90.12 267 ALA A C 1
ATOM 2015 O O . ALA A 1 267 ? -17.593 -17.900 -10.130 1.00 90.12 267 ALA A O 1
ATOM 2016 N N . LEU A 1 268 ? -16.639 -16.722 -11.794 1.00 91.06 268 LEU A N 1
ATOM 2017 C CA . LEU A 1 268 ? -16.335 -15.548 -10.979 1.00 91.06 268 LEU A CA 1
ATOM 2018 C C . LEU A 1 268 ? -17.585 -14.906 -10.378 1.00 91.06 268 LEU A C 1
ATOM 2020 O O . LEU A 1 268 ? -17.598 -14.624 -9.184 1.00 91.06 268 LEU A O 1
ATOM 2024 N N . VAL A 1 269 ? -18.644 -14.718 -11.164 1.00 90.94 269 VAL A N 1
ATOM 2025 C CA . VAL A 1 269 ? -19.922 -14.201 -10.653 1.00 90.94 269 VAL A CA 1
ATOM 2026 C C . VAL A 1 269 ? -20.588 -15.231 -9.737 1.00 90.94 269 VAL A C 1
ATOM 2028 O O . VAL A 1 269 ? -21.009 -14.888 -8.638 1.00 90.94 269 VAL A O 1
ATOM 2031 N N . GLY A 1 270 ? -20.617 -16.507 -10.130 1.00 91.81 270 GLY A N 1
ATOM 2032 C CA . GLY A 1 270 ? -21.254 -17.574 -9.355 1.00 91.81 270 GLY A CA 1
ATOM 2033 C C . GLY A 1 270 ? -20.668 -17.762 -7.953 1.00 91.81 270 GLY A C 1
ATOM 2034 O O . GLY A 1 270 ? -21.421 -17.981 -7.011 1.00 91.81 270 GLY A O 1
ATOM 2035 N N . VAL A 1 271 ? -19.346 -17.634 -7.795 1.00 89.56 271 VAL A N 1
ATOM 2036 C CA . VAL A 1 271 ? -18.666 -17.734 -6.490 1.00 89.56 271 VAL A CA 1
ATOM 2037 C C . VAL A 1 271 ? -18.551 -16.369 -5.803 1.00 89.56 271 VAL A C 1
ATOM 2039 O O . VAL A 1 271 ? -18.713 -16.261 -4.588 1.00 89.56 271 VAL A O 1
ATOM 2042 N N . GLY A 1 272 ? -18.299 -15.306 -6.567 1.00 87.88 272 GLY A N 1
ATOM 2043 C CA . GLY A 1 272 ? -18.098 -13.958 -6.040 1.00 87.88 272 GLY A CA 1
ATOM 2044 C C . GLY A 1 272 ? -19.373 -13.329 -5.482 1.00 87.88 272 GLY A C 1
ATOM 2045 O O . GLY A 1 272 ? -19.338 -12.740 -4.403 1.00 87.88 272 GLY A O 1
ATOM 2046 N N . THR A 1 273 ? -20.511 -13.480 -6.162 1.00 89.38 273 THR A N 1
ATOM 2047 C CA . THR A 1 273 ? -21.797 -12.916 -5.727 1.00 89.38 273 THR A CA 1
ATOM 2048 C C . THR A 1 273 ? -22.258 -13.423 -4.356 1.00 89.38 273 THR A C 1
ATOM 2050 O O . THR A 1 273 ? -22.564 -12.574 -3.517 1.00 89.38 273 THR A O 1
ATOM 2053 N N . PRO A 1 274 ? -22.293 -14.737 -4.050 1.00 90.94 274 PRO A N 1
ATOM 2054 C CA . PRO A 1 274 ? -22.697 -15.195 -2.721 1.00 90.94 274 PRO A CA 1
ATOM 2055 C C . PRO A 1 274 ? -21.710 -14.756 -1.634 1.00 90.94 274 PRO A C 1
ATOM 2057 O O . PRO A 1 274 ? -22.137 -14.386 -0.543 1.00 90.94 274 PRO A O 1
ATOM 2060 N N . PHE A 1 275 ? -20.406 -14.719 -1.930 1.00 88.19 275 PHE A N 1
ATOM 2061 C CA . PHE A 1 275 ? -19.398 -14.244 -0.981 1.00 88.19 275 PHE A CA 1
ATOM 2062 C C . PHE A 1 275 ? -19.573 -12.753 -0.651 1.00 88.19 275 PHE A C 1
ATOM 2064 O O . PHE A 1 275 ? -19.614 -12.372 0.519 1.00 88.19 275 PHE A O 1
ATOM 2071 N N . LEU A 1 276 ? -19.747 -11.903 -1.670 1.00 88.50 276 LEU A N 1
ATOM 2072 C CA . LEU A 1 276 ? -20.027 -10.475 -1.488 1.00 88.50 276 LEU A CA 1
ATOM 2073 C C . LEU A 1 276 ? -21.371 -10.241 -0.791 1.00 88.50 276 LEU A C 1
ATOM 2075 O O . LEU A 1 276 ? -21.462 -9.374 0.077 1.00 88.50 276 LEU A O 1
ATOM 2079 N N . GLY A 1 277 ? -22.393 -11.030 -1.129 1.00 90.56 277 GLY A N 1
ATOM 2080 C CA . GLY A 1 277 ? -23.700 -10.992 -0.476 1.00 90.56 277 GLY A CA 1
ATOM 2081 C C . GLY A 1 277 ? -23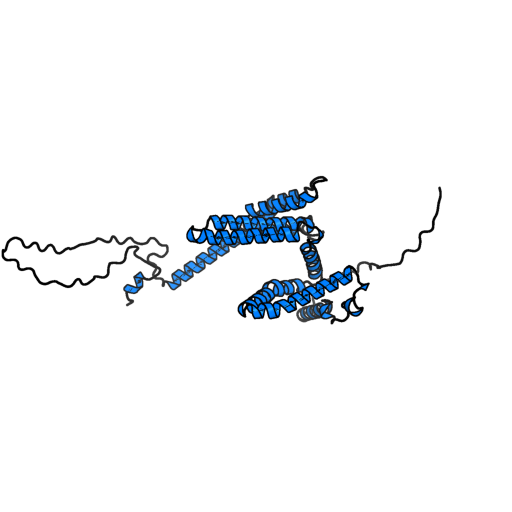.613 -11.321 1.014 1.00 90.56 277 GLY A C 1
ATOM 2082 O O . GLY A 1 277 ? -24.183 -10.602 1.832 1.00 90.56 277 GLY A O 1
ATOM 2083 N N . LEU A 1 278 ? -22.834 -12.342 1.384 1.00 89.12 278 LEU A N 1
ATOM 2084 C CA . LEU A 1 278 ? -22.580 -12.696 2.780 1.00 89.12 278 LEU A CA 1
ATOM 2085 C C . LEU A 1 278 ? -21.843 -11.574 3.525 1.00 89.12 278 LEU A C 1
ATOM 2087 O O . LEU A 1 278 ? -22.254 -11.199 4.621 1.00 89.12 278 LEU A O 1
ATOM 2091 N N . LEU A 1 279 ? -20.788 -11.003 2.934 1.00 86.69 279 LEU A N 1
ATOM 2092 C CA . LEU A 1 279 ? -20.058 -9.881 3.537 1.00 86.69 279 LEU A CA 1
ATOM 2093 C C . LEU A 1 279 ? -20.954 -8.653 3.735 1.00 86.69 279 LEU A C 1
ATOM 2095 O O . LEU A 1 279 ? -20.904 -8.019 4.790 1.00 86.69 279 LEU A O 1
ATOM 2099 N N . PHE A 1 280 ? -21.793 -8.336 2.746 1.00 88.06 280 PHE A N 1
ATOM 2100 C CA . PHE A 1 280 ? -22.767 -7.255 2.846 1.00 88.06 280 PHE A CA 1
ATOM 2101 C C . PHE A 1 280 ? -23.793 -7.526 3.948 1.00 88.06 280 PHE A C 1
ATOM 2103 O O . PHE A 1 280 ? -24.056 -6.642 4.759 1.00 88.06 280 PHE A O 1
ATOM 2110 N N . PHE A 1 281 ? -24.321 -8.750 4.031 1.00 87.44 281 PHE A N 1
ATOM 2111 C CA . PHE A 1 281 ? -25.261 -9.154 5.074 1.00 87.44 281 PHE A CA 1
ATOM 2112 C C . PHE A 1 281 ? -24.655 -9.012 6.474 1.00 87.44 281 PHE A C 1
ATOM 2114 O O . PHE A 1 281 ? -25.247 -8.365 7.334 1.00 87.44 281 PHE A O 1
ATOM 2121 N N . VAL A 1 282 ? -23.445 -9.533 6.695 1.00 84.88 282 VAL A N 1
ATOM 2122 C CA . VAL A 1 282 ? -22.733 -9.402 7.978 1.00 84.88 282 VAL A CA 1
ATOM 2123 C C . VAL A 1 282 ? -22.476 -7.931 8.313 1.00 84.88 282 VAL A C 1
ATOM 2125 O O . VAL A 1 282 ? -22.704 -7.501 9.444 1.00 84.88 282 VAL A O 1
ATOM 2128 N N . GLY A 1 283 ? -22.041 -7.134 7.332 1.00 82.44 283 GLY A N 1
ATOM 2129 C CA . GLY A 1 283 ? -21.832 -5.696 7.499 1.00 82.44 283 GLY A CA 1
ATOM 2130 C C . GLY A 1 283 ? -23.115 -4.947 7.868 1.00 82.44 283 GLY A C 1
ATOM 2131 O O . GLY A 1 283 ? -23.101 -4.118 8.778 1.00 82.44 283 GLY A O 1
ATOM 2132 N N . LEU A 1 284 ? -24.230 -5.270 7.209 1.00 83.56 284 LEU A N 1
ATOM 2133 C CA . LEU A 1 284 ? -25.546 -4.694 7.471 1.00 83.56 284 LEU A CA 1
ATOM 2134 C C . LEU A 1 284 ? -26.052 -5.066 8.867 1.00 83.56 284 LEU A C 1
ATOM 2136 O O . LEU A 1 284 ? -26.486 -4.184 9.604 1.00 83.56 284 LEU A O 1
ATOM 2140 N N . VAL A 1 285 ? -25.948 -6.339 9.257 1.00 83.69 285 VAL A N 1
ATOM 2141 C CA . VAL A 1 285 ? -26.324 -6.811 10.598 1.00 83.69 285 VAL A CA 1
ATOM 2142 C C . VAL A 1 285 ? -25.498 -6.097 11.666 1.00 83.69 285 VAL A C 1
ATOM 2144 O O . VAL A 1 285 ? -26.076 -5.541 12.594 1.00 83.69 285 VAL A O 1
ATOM 2147 N N . ASN A 1 286 ? -24.175 -6.003 11.506 1.00 82.25 286 ASN A N 1
ATOM 2148 C CA . ASN A 1 286 ? -23.312 -5.278 12.446 1.00 82.25 286 ASN A CA 1
ATOM 2149 C C . ASN A 1 286 ? -23.654 -3.778 12.520 1.00 82.25 286 ASN A C 1
ATOM 2151 O O . ASN A 1 286 ? -23.644 -3.183 13.598 1.00 82.25 286 ASN A O 1
ATOM 2155 N N . ALA A 1 287 ? -23.988 -3.150 11.388 1.00 80.62 287 ALA A N 1
ATOM 2156 C CA . ALA A 1 287 ? -24.413 -1.752 11.357 1.00 80.62 287 ALA A CA 1
ATOM 2157 C C . ALA A 1 287 ? -25.762 -1.543 12.067 1.00 80.62 287 ALA A C 1
ATOM 2159 O O . ALA A 1 287 ? -25.925 -0.566 12.802 1.00 80.62 287 ALA A O 1
ATOM 2160 N N . LEU A 1 288 ? -26.711 -2.463 11.877 1.00 80.00 288 LEU A N 1
ATOM 2161 C CA . LEU A 1 288 ? -28.022 -2.447 12.526 1.00 80.00 288 LEU A CA 1
ATOM 2162 C C . LEU A 1 288 ? -27.922 -2.745 14.031 1.00 80.00 288 LEU A C 1
ATOM 2164 O O . LEU A 1 288 ? -28.583 -2.067 14.812 1.00 80.00 288 LEU A O 1
ATOM 2168 N N . GLN A 1 289 ? -27.049 -3.666 14.454 1.00 80.12 289 GLN A N 1
ATOM 2169 C CA . GLN A 1 289 ? -26.731 -3.908 15.868 1.00 80.12 289 GLN A CA 1
ATOM 2170 C C . GLN A 1 289 ? -26.179 -2.638 16.539 1.00 80.12 289 GLN A C 1
ATOM 2172 O O . GLN A 1 289 ? -26.572 -2.309 17.656 1.00 80.12 289 GLN A O 1
ATOM 2177 N N . ALA A 1 290 ? -25.309 -1.894 15.847 1.00 75.38 290 ALA A N 1
ATOM 2178 C CA . ALA A 1 290 ? -24.676 -0.689 16.384 1.00 75.38 290 ALA A CA 1
ATOM 2179 C C . ALA A 1 290 ? -25.588 0.554 16.401 1.00 75.38 290 ALA A C 1
ATOM 2181 O O . ALA A 1 290 ? -25.443 1.398 17.283 1.00 75.38 290 ALA A O 1
ATOM 2182 N N . ARG A 1 291 ? -26.497 0.709 15.423 1.00 80.38 291 ARG A N 1
ATOM 2183 C CA . ARG A 1 291 ? -27.381 1.890 15.314 1.00 80.38 291 ARG A CA 1
ATOM 2184 C C . ARG A 1 291 ? -28.774 1.696 15.908 1.00 80.38 291 ARG A C 1
ATOM 2186 O O . ARG A 1 291 ? -29.338 2.663 16.408 1.00 80.38 291 ARG A O 1
ATOM 2193 N N . SER A 1 292 ? -29.351 0.499 15.824 1.00 73.94 292 SER A N 1
ATOM 2194 C CA . SER A 1 292 ? -30.753 0.254 16.188 1.00 73.94 292 SER A CA 1
ATOM 2195 C C . SER A 1 292 ? -31.008 -1.224 16.543 1.00 73.94 292 SER A C 1
ATOM 2197 O O . SER A 1 292 ? -31.632 -1.947 15.759 1.00 73.94 292 SER A O 1
ATOM 2199 N N . PRO A 1 293 ? -30.588 -1.689 17.736 1.00 71.00 293 PRO A N 1
ATOM 2200 C CA . PRO A 1 293 ? -30.709 -3.097 18.133 1.00 71.00 293 PRO A CA 1
ATOM 2201 C C . PRO A 1 293 ? -32.164 -3.597 18.216 1.00 71.00 293 PRO A C 1
ATOM 2203 O O . PRO A 1 293 ? -32.411 -4.793 18.102 1.00 71.00 293 PRO A O 1
ATOM 2206 N N . GLY A 1 294 ? -33.143 -2.693 18.351 1.00 73.00 294 GLY A N 1
ATOM 2207 C CA . GLY A 1 294 ? -34.567 -3.035 18.451 1.00 73.00 294 GLY A CA 1
ATOM 2208 C C . GLY A 1 294 ? -35.241 -3.510 17.154 1.00 73.00 294 GLY A C 1
ATOM 2209 O O . GLY A 1 294 ? -36.313 -4.096 17.232 1.00 73.00 294 GLY A O 1
ATOM 2210 N N . HIS A 1 295 ? -34.636 -3.291 15.978 1.00 74.25 295 HIS A N 1
ATOM 2211 C CA . HIS A 1 295 ? -35.194 -3.737 14.686 1.00 74.25 295 HIS A CA 1
ATOM 2212 C C . HIS A 1 295 ? -34.705 -5.133 14.259 1.00 74.25 295 HIS A C 1
ATOM 2214 O O . HIS A 1 295 ? -35.176 -5.673 13.260 1.00 74.25 295 HIS A O 1
ATOM 2220 N N . LEU A 1 296 ? -33.757 -5.723 14.995 1.00 76.00 296 LEU A N 1
ATOM 2221 C CA . LEU A 1 296 ? -33.212 -7.049 14.707 1.00 76.00 296 LEU A CA 1
ATOM 2222 C C . LEU A 1 296 ? -33.934 -8.134 15.520 1.00 76.00 296 LEU A C 1
ATOM 2224 O O . LEU A 1 296 ? -34.197 -7.927 16.709 1.00 76.00 296 LEU A O 1
ATOM 2228 N N . PRO A 1 297 ? -34.191 -9.320 14.934 1.00 76.12 297 PRO A N 1
ATOM 2229 C CA . PRO A 1 297 ? -34.646 -10.485 15.687 1.00 76.12 297 PRO A CA 1
ATOM 2230 C C . PRO A 1 297 ? -33.646 -10.818 16.798 1.00 76.12 297 PRO A C 1
ATOM 2232 O O . PRO A 1 297 ? -32.440 -10.721 16.578 1.00 76.12 297 PRO A O 1
ATOM 2235 N N . LYS A 1 298 ? -34.124 -11.275 17.963 1.00 70.38 298 LYS A N 1
ATOM 2236 C CA . LYS A 1 298 ? -33.280 -11.570 19.143 1.00 70.38 298 LYS A CA 1
ATOM 2237 C C . LYS A 1 298 ? -32.067 -12.465 18.835 1.00 70.38 298 LYS A C 1
ATOM 2239 O O . LYS A 1 298 ? -31.027 -12.306 19.455 1.00 70.38 298 LYS A O 1
ATOM 2244 N N . TRP A 1 299 ? -32.178 -13.353 17.847 1.00 70.38 299 TRP A N 1
ATOM 2245 C CA . TRP A 1 299 ? -31.111 -14.274 17.437 1.00 70.38 299 TRP A CA 1
ATOM 2246 C C . TRP A 1 299 ? -30.012 -13.647 16.558 1.00 70.38 299 TRP A C 1
ATOM 2248 O O . TRP A 1 299 ? -28.928 -14.199 16.452 1.00 70.38 299 TRP A O 1
ATOM 2258 N N . LEU A 1 300 ? -30.275 -12.491 15.940 1.00 69.69 300 LEU A N 1
ATOM 2259 C CA . LEU A 1 300 ? -29.297 -11.712 15.168 1.00 69.69 300 LEU A CA 1
ATOM 2260 C C . LEU A 1 300 ? -28.799 -10.481 15.943 1.00 69.69 300 LEU A C 1
ATOM 2262 O O . LEU A 1 300 ? -28.011 -9.705 15.410 1.00 69.69 300 LEU A O 1
ATOM 2266 N N . GLN A 1 301 ? -29.264 -10.263 17.178 1.00 67.81 301 GLN A N 1
ATOM 2267 C CA . GLN A 1 301 ? -28.785 -9.173 18.039 1.00 67.81 301 GLN A CA 1
ATOM 2268 C C . GLN A 1 301 ? -27.413 -9.483 18.631 1.00 67.81 301 GLN A C 1
ATOM 2270 O O . GLN A 1 301 ? -26.586 -8.583 18.761 1.00 67.81 301 GLN A O 1
ATOM 2275 N N . THR A 1 302 ? -27.162 -10.752 18.943 1.00 70.69 302 THR A N 1
ATOM 2276 C CA . THR A 1 302 ? -25.839 -11.242 19.297 1.00 70.69 302 THR A CA 1
ATOM 2277 C C . THR A 1 302 ? -25.456 -12.370 18.366 1.00 70.69 302 THR A C 1
ATOM 2279 O O . THR A 1 302 ? -26.276 -13.154 17.894 1.00 70.69 302 THR A O 1
ATOM 2282 N N . TRP A 1 303 ? -24.167 -12.440 18.086 1.00 70.19 303 TRP A N 1
ATOM 2283 C CA . TRP A 1 303 ? -23.598 -13.487 17.264 1.00 70.19 303 TRP A CA 1
ATOM 2284 C C . TRP A 1 303 ? -23.459 -14.808 18.064 1.00 70.19 303 TRP A C 1
ATOM 2286 O O . TRP A 1 303 ? -22.975 -15.798 17.553 1.00 70.19 303 TRP A O 1
ATOM 2296 N N . ASP A 1 304 ? -23.953 -14.921 19.297 1.00 69.12 304 ASP A N 1
ATOM 2297 C CA . ASP A 1 304 ? -23.718 -16.088 20.174 1.00 69.12 304 ASP A CA 1
ATOM 2298 C C . ASP A 1 304 ? -24.219 -17.439 19.628 1.00 69.12 304 ASP A C 1
ATOM 2300 O O . ASP A 1 304 ? -23.849 -18.494 20.137 1.00 69.12 304 ASP A O 1
ATOM 2304 N N . PHE A 1 305 ? -25.040 -17.425 18.576 1.00 74.81 305 PHE A N 1
ATOM 2305 C CA . PHE A 1 305 ? -25.514 -18.633 17.917 1.00 74.81 305 PHE A CA 1
ATOM 2306 C C . PHE A 1 305 ? -24.479 -19.343 17.034 1.00 74.81 305 PHE A C 1
ATOM 2308 O O . PHE A 1 305 ? -24.638 -20.542 16.799 1.00 74.81 305 PHE A O 1
ATOM 2315 N N . LEU A 1 306 ? -23.458 -18.650 16.499 1.00 73.81 306 LEU A N 1
ATOM 2316 C CA . LEU A 1 306 ? -22.441 -19.348 15.699 1.00 73.81 306 LEU A CA 1
ATOM 2317 C C . LEU A 1 306 ? -21.399 -20.000 16.614 1.00 73.81 306 LEU A C 1
ATOM 2319 O O . LEU A 1 306 ? -21.119 -19.500 17.707 1.00 73.81 306 LEU A O 1
ATOM 2323 N N . PRO A 1 307 ? -20.772 -21.095 16.150 1.00 74.00 307 PRO A N 1
ATOM 2324 C CA . PRO A 1 307 ? -19.726 -21.773 16.895 1.00 74.00 307 PRO A CA 1
ATOM 2325 C C . PRO A 1 307 ? -18.612 -20.836 17.378 1.00 74.00 307 PRO A C 1
ATOM 2327 O O . PRO A 1 307 ? -18.193 -19.919 16.670 1.00 74.00 307 PRO A O 1
ATOM 2330 N N . ALA A 1 308 ? -18.044 -21.139 18.547 1.00 61.69 308 ALA A N 1
ATOM 2331 C CA . ALA A 1 308 ? -17.027 -20.308 19.195 1.00 61.69 308 ALA A CA 1
ATOM 2332 C C . ALA A 1 308 ? -15.798 -19.996 18.314 1.00 61.69 308 ALA A C 1
ATOM 2334 O O . ALA A 1 308 ? -15.192 -18.943 18.487 1.00 61.69 308 ALA A O 1
ATOM 2335 N N . TRP A 1 309 ? -15.452 -20.856 17.347 1.00 61.66 309 TRP A N 1
ATOM 2336 C CA . TRP A 1 309 ? -14.351 -20.627 16.397 1.00 61.66 309 TRP A CA 1
ATOM 2337 C C . TRP A 1 309 ? -14.622 -19.503 15.386 1.00 61.66 309 TRP A C 1
ATOM 2339 O O . TRP A 1 309 ? -13.676 -18.939 14.842 1.00 61.66 309 TRP A O 1
ATOM 2349 N N . MET A 1 310 ? -15.889 -19.152 15.145 1.00 60.16 310 MET A N 1
ATOM 2350 C CA . MET A 1 310 ? -16.265 -18.052 14.252 1.00 60.16 310 MET A CA 1
ATOM 2351 C C . MET A 1 310 ? -16.245 -16.692 14.964 1.00 60.16 310 MET A C 1
ATOM 2353 O O . MET A 1 310 ? -16.062 -15.673 14.303 1.00 60.16 310 MET A O 1
ATOM 2357 N N . HIS A 1 311 ? -16.377 -16.659 16.299 1.00 67.25 311 HIS A N 1
ATOM 2358 C CA . HIS A 1 311 ? -16.457 -15.412 17.089 1.00 67.25 311 HIS A CA 1
ATOM 2359 C C . HIS A 1 311 ? -15.284 -15.165 18.026 1.00 67.25 311 HIS A C 1
ATOM 2361 O O . HIS A 1 311 ? -15.026 -14.022 18.409 1.00 67.25 311 HIS A O 1
ATOM 2367 N N . SER A 1 312 ? -14.530 -16.208 18.362 1.00 70.00 312 SER A N 1
ATOM 2368 C CA . SER A 1 312 ? -13.340 -16.108 19.192 1.00 70.00 312 SER A CA 1
ATOM 2369 C C . SER A 1 312 ? -12.172 -16.855 18.562 1.00 70.00 312 SER A C 1
ATOM 2371 O O . SER A 1 312 ? -12.275 -18.006 18.152 1.00 70.00 312 SER A O 1
ATOM 2373 N N . LEU A 1 313 ? -11.016 -16.189 18.542 1.00 72.56 313 LEU A N 1
ATOM 2374 C CA . LEU A 1 313 ? -9.736 -16.788 18.154 1.00 72.56 313 LEU A CA 1
ATOM 2375 C C . LEU A 1 313 ? -9.100 -17.596 19.302 1.00 72.56 313 LEU A C 1
ATOM 2377 O O . LEU A 1 313 ? -8.135 -18.314 19.067 1.00 72.56 313 LEU A O 1
ATOM 2381 N N . GLN A 1 314 ? -9.635 -17.507 20.528 1.00 70.75 314 GLN A N 1
ATOM 2382 C CA . GLN A 1 314 ? -9.104 -18.187 21.719 1.00 70.75 314 GLN A CA 1
ATOM 2383 C C . GLN A 1 314 ? -8.967 -19.717 21.596 1.00 70.75 314 GLN A C 1
ATOM 2385 O O . GLN A 1 314 ? -7.921 -20.225 21.993 1.00 70.75 314 GLN A O 1
ATOM 2390 N N . PRO A 1 315 ? -9.947 -20.481 21.070 1.00 69.69 315 PRO A N 1
ATOM 2391 C CA . PRO A 1 315 ? -9.801 -21.937 20.980 1.00 69.69 315 PRO A CA 1
ATOM 2392 C C . PRO A 1 315 ? -8.673 -22.352 20.025 1.00 69.69 315 PRO A C 1
ATOM 2394 O O . PRO A 1 315 ? -7.918 -23.280 20.314 1.00 69.69 315 PRO A O 1
ATOM 2397 N N . LEU A 1 316 ? -8.514 -21.635 18.910 1.00 73.62 316 LEU A N 1
ATOM 2398 C CA . LEU A 1 316 ? -7.434 -21.879 17.956 1.00 73.62 316 LEU A CA 1
ATOM 2399 C C . LEU A 1 316 ? -6.073 -21.460 18.533 1.00 73.62 316 LEU A C 1
ATOM 2401 O O . LEU A 1 316 ? -5.080 -22.160 18.350 1.00 73.62 316 LEU A O 1
ATOM 2405 N N . ASP A 1 317 ? -6.036 -20.366 19.292 1.00 77.81 317 ASP A N 1
ATOM 2406 C CA . ASP A 1 317 ? -4.836 -19.902 19.987 1.00 77.81 317 ASP A CA 1
ATOM 2407 C C . ASP A 1 317 ? -4.337 -20.905 21.040 1.00 77.81 317 ASP A C 1
ATOM 2409 O O . ASP A 1 317 ? -3.143 -21.193 21.108 1.00 77.81 317 ASP A O 1
ATOM 2413 N N . GLN A 1 318 ? -5.246 -21.522 21.803 1.00 74.69 318 GLN A N 1
ATOM 2414 C CA . GLN A 1 318 ? -4.904 -22.583 22.755 1.00 74.69 318 GLN A CA 1
ATOM 2415 C C . GLN A 1 318 ? -4.318 -23.818 22.060 1.00 74.69 318 GLN A C 1
ATOM 2417 O O . GLN A 1 318 ? -3.358 -24.403 22.560 1.00 74.69 318 GLN A O 1
ATOM 2422 N N . LEU A 1 319 ? -4.859 -24.205 20.901 1.00 78.19 319 LEU A N 1
ATOM 2423 C CA . LEU A 1 319 ? -4.340 -25.322 20.106 1.00 78.19 319 LEU A CA 1
ATOM 2424 C C . LEU A 1 319 ? -2.941 -25.031 19.553 1.00 78.19 319 LEU A C 1
ATOM 2426 O O . LEU A 1 319 ? -2.046 -25.862 19.688 1.00 78.19 319 LEU A O 1
ATOM 2430 N N . ILE A 1 320 ? -2.730 -23.843 18.981 1.00 77.62 320 ILE A N 1
ATOM 2431 C CA . ILE A 1 320 ? -1.429 -23.439 18.426 1.00 77.62 320 ILE A CA 1
ATOM 2432 C C . ILE A 1 320 ? -0.386 -23.302 19.537 1.00 77.62 320 ILE A C 1
ATOM 2434 O O . ILE A 1 320 ? 0.755 -23.729 19.367 1.00 77.62 320 ILE A O 1
ATOM 2438 N N . THR A 1 321 ? -0.769 -22.753 20.690 1.00 75.44 321 THR A N 1
ATOM 2439 C CA . THR A 1 321 ? 0.124 -22.616 21.847 1.00 75.44 321 THR A CA 1
ATOM 2440 C C . THR A 1 321 ? 0.510 -23.981 22.407 1.00 75.44 321 THR A C 1
ATOM 2442 O O . THR A 1 321 ? 1.689 -24.220 22.648 1.00 75.44 321 THR A O 1
ATOM 2445 N N . ARG A 1 322 ? -0.437 -24.922 22.524 1.00 74.75 322 ARG A N 1
ATOM 2446 C CA . ARG A 1 322 ? -0.140 -26.315 22.901 1.00 74.75 322 ARG A CA 1
ATOM 2447 C C . ARG A 1 322 ? 0.751 -27.020 21.882 1.00 74.75 322 ARG A C 1
ATOM 2449 O O . ARG A 1 322 ? 1.638 -27.756 22.285 1.00 74.75 322 ARG A O 1
ATOM 2456 N N . ALA A 1 323 ? 0.553 -26.783 20.586 1.00 76.62 323 ALA A N 1
ATOM 2457 C CA . ALA A 1 323 ? 1.407 -27.352 19.547 1.00 76.62 323 ALA A CA 1
ATOM 2458 C C . ALA A 1 323 ? 2.843 -26.799 19.611 1.00 76.62 323 ALA A C 1
ATOM 2460 O O . ALA A 1 323 ? 3.788 -27.564 19.461 1.00 76.62 323 ALA A O 1
ATOM 2461 N N . ARG A 1 324 ? 3.019 -25.497 19.889 1.00 69.38 324 ARG A N 1
ATOM 2462 C CA . ARG A 1 324 ? 4.346 -24.886 20.098 1.00 69.38 324 ARG A CA 1
ATOM 2463 C C . ARG A 1 324 ? 5.022 -25.393 21.373 1.00 69.38 324 ARG A C 1
ATOM 2465 O O . ARG A 1 324 ? 6.160 -25.830 21.313 1.00 69.38 324 ARG A O 1
ATOM 2472 N N . LEU A 1 325 ? 4.303 -25.420 22.495 1.00 68.12 325 LEU A N 1
ATOM 2473 C CA . LEU A 1 325 ? 4.808 -25.937 23.775 1.00 68.12 325 LEU A CA 1
ATOM 2474 C C . LEU A 1 325 ? 5.001 -27.463 23.784 1.00 68.12 325 LEU A C 1
ATOM 2476 O O . LEU A 1 325 ? 5.715 -27.981 24.627 1.00 68.12 325 LEU A O 1
ATOM 2480 N N . GLY A 1 326 ? 4.361 -28.198 22.872 1.00 57.62 326 GLY A N 1
ATOM 2481 C CA . GLY A 1 326 ? 4.611 -29.625 22.659 1.00 57.62 326 GLY A CA 1
ATOM 2482 C C . GLY A 1 326 ? 5.839 -29.909 21.786 1.00 57.62 326 GLY A C 1
ATOM 2483 O O . GLY A 1 326 ? 6.332 -31.033 21.792 1.00 57.62 326 GLY A O 1
ATOM 2484 N N . LEU A 1 327 ? 6.325 -28.908 21.043 1.00 55.09 327 LEU A N 1
ATOM 2485 C CA . LEU A 1 327 ? 7.565 -28.955 20.258 1.00 55.09 327 LEU A CA 1
ATOM 2486 C C . LEU A 1 327 ? 8.771 -28.437 21.059 1.00 55.09 327 LEU A C 1
ATOM 2488 O O . LEU A 1 327 ? 9.882 -28.928 20.867 1.00 55.09 327 LEU A O 1
ATOM 2492 N N . ASP A 1 328 ? 8.546 -27.502 21.983 1.00 50.75 328 ASP A N 1
ATOM 2493 C CA . ASP A 1 328 ? 9.564 -26.977 22.889 1.00 50.75 328 ASP A CA 1
ATOM 2494 C C . ASP A 1 328 ? 9.504 -27.716 24.238 1.00 50.75 328 ASP A C 1
ATOM 2496 O O . ASP A 1 328 ? 8.575 -27.538 25.021 1.00 50.75 328 ASP A O 1
ATOM 2500 N N . ASN A 1 329 ? 10.507 -28.555 24.525 1.00 44.50 329 ASN A N 1
ATOM 2501 C CA . ASN A 1 329 ? 10.709 -29.181 25.840 1.00 44.50 329 ASN A CA 1
ATOM 2502 C C . ASN A 1 329 ? 10.499 -28.164 26.993 1.00 44.50 329 ASN A C 1
ATOM 2504 O O . ASN A 1 329 ? 10.961 -27.024 26.879 1.00 44.50 329 ASN A O 1
ATOM 2508 N N . PRO A 1 330 ? 9.895 -28.553 28.135 1.00 43.03 330 PRO A N 1
ATOM 2509 C CA . PRO A 1 330 ? 9.457 -27.642 29.200 1.00 43.03 330 PRO A CA 1
ATOM 2510 C C . PRO A 1 330 ? 10.607 -27.129 30.095 1.00 43.03 330 PRO A C 1
ATOM 2512 O O . PRO A 1 330 ? 10.528 -27.200 31.318 1.00 43.03 330 PRO A O 1
ATOM 2515 N N . ALA A 1 331 ? 11.691 -26.617 29.506 1.00 42.38 331 ALA A N 1
ATOM 2516 C CA . ALA A 1 331 ? 12.879 -26.147 30.228 1.00 42.38 331 ALA A CA 1
ATOM 2517 C C . ALA A 1 331 ? 13.210 -24.653 30.037 1.00 42.38 331 ALA A C 1
ATOM 2519 O O . ALA A 1 331 ? 14.189 -24.182 30.608 1.00 42.38 331 ALA A O 1
ATOM 2520 N N . LEU A 1 332 ? 12.412 -23.873 29.298 1.00 40.88 332 LEU A N 1
ATOM 2521 C CA . LEU A 1 332 ? 12.552 -22.410 29.272 1.00 40.88 332 LEU A CA 1
ATOM 2522 C C . LEU A 1 332 ? 11.218 -21.714 29.557 1.00 40.88 332 LEU A C 1
ATOM 2524 O O . LEU A 1 332 ? 10.446 -21.361 28.669 1.00 40.88 332 LEU A O 1
ATOM 2528 N N . SER A 1 333 ? 10.971 -21.510 30.845 1.00 36.19 333 SER A N 1
ATOM 2529 C CA . SER A 1 333 ? 9.955 -20.617 31.391 1.00 36.19 333 SER A CA 1
ATOM 2530 C C . SER A 1 333 ? 10.240 -19.155 31.014 1.00 36.19 333 SER A C 1
ATOM 2532 O O . SER A 1 333 ? 11.287 -18.615 31.376 1.00 36.19 333 SER A O 1
ATOM 2534 N N . TYR A 1 334 ? 9.290 -18.496 30.344 1.00 35.06 334 TYR A N 1
ATOM 2535 C CA . TYR A 1 334 ? 9.172 -17.033 30.371 1.00 35.06 334 TYR A CA 1
ATOM 2536 C C . TYR A 1 334 ? 8.685 -16.598 31.765 1.00 35.06 334 TYR A C 1
ATOM 2538 O O . TYR A 1 334 ? 7.852 -17.302 32.340 1.00 35.06 334 TYR A O 1
ATOM 2546 N N . PRO A 1 335 ? 9.175 -15.478 32.328 1.00 39.28 335 PRO A N 1
ATOM 2547 C CA . PRO A 1 335 ? 8.724 -15.017 33.631 1.00 39.28 335 PRO A CA 1
ATOM 2548 C C . PRO A 1 335 ? 7.261 -14.568 33.564 1.00 39.28 335 PRO A C 1
ATOM 2550 O O . PRO A 1 335 ? 6.823 -13.916 32.617 1.00 39.28 335 PRO A O 1
ATOM 2553 N N . GLU A 1 336 ? 6.536 -14.966 34.598 1.00 36.88 336 GLU A N 1
ATOM 2554 C CA . GLU A 1 336 ? 5.139 -14.685 34.900 1.00 36.88 336 GLU A CA 1
ATOM 2555 C C . GLU A 1 336 ? 4.851 -13.169 34.862 1.00 36.88 336 GLU A C 1
ATOM 2557 O O . GLU A 1 336 ? 5.495 -12.383 35.560 1.00 36.88 336 GLU A O 1
ATOM 2562 N N . GLU A 1 337 ? 3.891 -12.739 34.035 1.00 36.41 337 GLU A N 1
ATOM 2563 C CA . GLU A 1 337 ? 3.351 -11.377 34.093 1.00 36.41 337 GLU A CA 1
ATOM 2564 C C . GLU A 1 337 ? 2.483 -11.247 35.354 1.00 36.41 337 GLU A C 1
ATOM 2566 O O . GLU A 1 337 ? 1.468 -11.926 35.511 1.00 36.41 337 GLU A O 1
ATOM 2571 N N . VAL A 1 338 ? 2.897 -10.361 36.261 1.00 37.31 338 VAL A N 1
ATOM 2572 C CA . VAL A 1 338 ? 2.155 -9.972 37.468 1.00 37.31 338 VAL A CA 1
ATOM 2573 C C . VAL A 1 338 ? 0.764 -9.439 37.071 1.00 37.31 338 VAL A C 1
ATOM 2575 O O . VAL A 1 338 ? 0.688 -8.570 36.198 1.00 37.31 338 VAL A O 1
ATOM 2578 N N . PRO A 1 339 ? -0.346 -9.873 37.703 1.00 35.28 339 PRO A N 1
ATOM 2579 C CA . PRO A 1 339 ? -1.668 -9.368 37.353 1.00 35.28 339 PRO A CA 1
ATOM 2580 C C . PRO A 1 339 ? -1.813 -7.896 37.766 1.00 35.28 339 PRO A C 1
ATOM 2582 O O . PRO A 1 339 ? -1.813 -7.563 38.952 1.00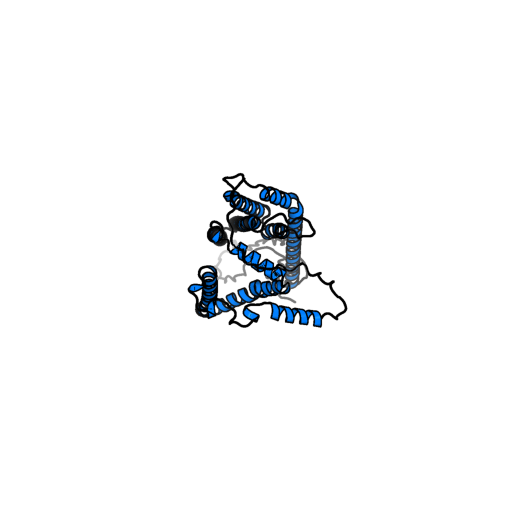 35.28 339 PRO A O 1
ATOM 2585 N N . GLY A 1 340 ? -1.967 -7.006 36.783 1.00 35.66 340 GLY A N 1
ATOM 2586 C CA . GLY A 1 340 ? -2.416 -5.628 37.001 1.00 35.66 340 GLY A CA 1
ATOM 2587 C C . GLY A 1 340 ? -3.878 -5.575 37.481 1.00 35.66 340 GLY A C 1
ATOM 2588 O O . GLY A 1 340 ? -4.650 -6.502 37.221 1.00 35.66 340 GLY A O 1
ATOM 2589 N N . PRO A 1 341 ? -4.288 -4.513 38.200 1.00 34.09 341 PRO A N 1
ATOM 2590 C CA . PRO A 1 341 ? -5.548 -4.492 38.933 1.00 34.09 341 PRO A CA 1
ATOM 2591 C C . PRO A 1 341 ? -6.764 -4.543 38.001 1.00 34.09 341 PRO A C 1
ATOM 2593 O O . PRO A 1 341 ? -6.832 -3.869 36.973 1.00 34.09 341 PRO A O 1
ATOM 2596 N N . ALA A 1 342 ? -7.750 -5.342 38.408 1.00 35.78 342 ALA A N 1
ATOM 2597 C CA . ALA A 1 342 ? -9.014 -5.535 37.717 1.00 35.78 342 ALA A CA 1
ATOM 2598 C C . ALA A 1 342 ? -9.768 -4.209 37.509 1.00 35.78 342 ALA A C 1
ATOM 2600 O O . ALA A 1 342 ? -10.167 -3.537 38.463 1.00 35.78 342 ALA A O 1
ATOM 2601 N N . ILE A 1 343 ? -10.034 -3.867 36.247 1.00 34.59 343 ILE A N 1
ATOM 2602 C CA . ILE A 1 343 ? -10.962 -2.797 35.877 1.00 34.59 343 ILE A CA 1
ATOM 2603 C C . ILE A 1 343 ? -12.385 -3.288 36.188 1.00 34.59 343 ILE A C 1
ATOM 2605 O O . ILE A 1 343 ? -12.959 -4.078 35.440 1.00 34.59 343 ILE A O 1
ATOM 2609 N N . ARG A 1 344 ? -12.966 -2.824 37.304 1.00 31.48 344 ARG A N 1
ATOM 2610 C CA . ARG A 1 344 ? -14.409 -2.947 37.569 1.00 31.48 344 ARG A CA 1
ATOM 2611 C C . ARG A 1 344 ? -15.172 -2.083 36.570 1.00 31.48 344 ARG A C 1
ATOM 2613 O O . ARG A 1 344 ? -15.187 -0.859 36.673 1.00 31.48 344 ARG A O 1
ATOM 2620 N N . VAL A 1 345 ? -15.839 -2.734 35.627 1.00 37.69 345 VAL A N 1
ATOM 2621 C CA . VAL A 1 345 ? -16.864 -2.121 34.784 1.00 37.69 345 VAL A CA 1
ATOM 2622 C C . VAL A 1 345 ? -18.165 -2.032 35.589 1.00 37.69 345 VAL A C 1
ATOM 2624 O O . VAL A 1 345 ? -18.741 -3.053 35.941 1.00 37.69 345 VAL A O 1
ATOM 2627 N N . GLY A 1 346 ? -18.614 -0.801 35.850 1.00 34.56 346 GLY A N 1
ATOM 2628 C CA . GLY A 1 346 ? -20.017 -0.449 36.098 1.00 34.56 346 GLY A CA 1
ATOM 2629 C C . GLY A 1 346 ? -20.568 -0.664 37.513 1.00 34.56 346 GLY A C 1
ATOM 2630 O O . GLY A 1 346 ? -20.994 -1.758 37.862 1.00 34.56 346 GLY A O 1
ATOM 2631 N N . SER A 1 347 ? -20.710 0.424 38.278 1.00 32.19 347 SER A N 1
ATOM 2632 C CA . SER A 1 347 ? -21.829 0.567 39.222 1.00 32.19 347 SER A CA 1
ATOM 2633 C C . SER A 1 347 ? -22.755 1.703 38.748 1.00 32.19 347 SER A C 1
ATOM 2635 O O . SER A 1 347 ? -22.281 2.654 38.113 1.00 32.19 347 SER A O 1
ATOM 2637 N N . PRO A 1 348 ? -24.075 1.608 38.984 1.00 37.53 348 PRO A N 1
ATOM 2638 C CA . PRO A 1 348 ? -25.025 2.644 38.596 1.00 37.53 348 PRO A CA 1
ATOM 2639 C C . PRO A 1 348 ? -24.885 3.886 39.492 1.00 37.53 348 PRO A C 1
ATOM 2641 O O . PRO A 1 348 ? -24.733 3.778 40.709 1.00 37.53 348 PRO A O 1
ATOM 2644 N N . ARG A 1 349 ? -24.948 5.080 38.884 1.00 37.41 349 ARG A N 1
ATOM 2645 C CA . ARG A 1 349 ? -24.961 6.369 39.599 1.00 37.41 349 ARG A CA 1
ATOM 2646 C C . ARG A 1 349 ? -26.226 6.486 40.469 1.00 37.41 349 ARG A C 1
ATOM 2648 O O . ARG A 1 349 ? -27.313 6.283 39.928 1.00 37.41 349 ARG A O 1
ATOM 2655 N N . PRO A 1 350 ? -26.127 6.878 41.751 1.00 34.72 350 PRO A N 1
ATOM 2656 C CA . PRO A 1 350 ? -27.280 7.324 42.526 1.00 34.72 350 PRO A CA 1
ATOM 2657 C C . PRO A 1 350 ? -27.650 8.789 42.187 1.00 34.72 350 PRO A C 1
ATOM 2659 O O . PRO A 1 350 ? -26.834 9.509 41.600 1.00 34.72 350 PRO A O 1
ATOM 2662 N N . PRO A 1 351 ? -28.885 9.228 42.499 1.00 35.78 351 PRO A N 1
ATOM 2663 C CA . PRO A 1 351 ? -29.447 10.492 42.025 1.00 35.78 351 PRO A CA 1
ATOM 2664 C C . PRO A 1 351 ? -28.853 11.716 42.734 1.00 35.78 351 PRO A C 1
ATOM 2666 O O . PRO A 1 351 ? -28.519 11.680 43.918 1.00 35.78 351 PRO A O 1
ATOM 2669 N N . LEU A 1 352 ? -28.749 12.820 41.989 1.00 36.19 352 LEU A N 1
ATOM 2670 C CA . LEU A 1 352 ? -28.273 14.114 42.472 1.00 36.19 352 LEU A CA 1
ATOM 2671 C C . LEU A 1 352 ? -29.361 14.766 43.345 1.00 36.19 352 LEU A C 1
ATOM 2673 O O . LEU A 1 352 ? -30.373 15.237 42.828 1.00 36.19 352 LEU A O 1
ATOM 2677 N N . HIS A 1 353 ? -29.155 14.793 44.661 1.00 35.78 353 HIS A N 1
ATOM 2678 C CA . HIS A 1 353 ? -29.918 15.659 45.556 1.00 35.78 353 HIS A CA 1
ATOM 2679 C C . HIS A 1 353 ? -29.415 17.103 45.450 1.00 35.78 353 HIS A C 1
ATOM 2681 O O . HIS A 1 353 ? -28.217 17.379 45.480 1.00 35.78 353 HIS A O 1
ATOM 2687 N N . SER A 1 354 ? -30.375 18.014 45.342 1.00 39.41 354 SER A N 1
ATOM 2688 C CA . SER A 1 354 ? -30.245 19.460 45.477 1.00 39.41 354 SER A CA 1
ATOM 2689 C C . SER A 1 354 ? -29.632 19.868 46.821 1.00 39.41 354 SER A C 1
ATOM 2691 O O . SER A 1 354 ? -30.159 19.480 47.864 1.00 39.41 354 SER A O 1
ATOM 2693 N N . ALA A 1 355 ? -28.616 20.733 46.807 1.00 37.00 355 ALA A N 1
ATOM 2694 C CA . ALA A 1 355 ? -28.245 21.542 47.967 1.00 37.00 355 ALA A CA 1
ATOM 2695 C C . ALA A 1 355 ? -27.665 22.898 47.529 1.00 37.00 355 ALA A C 1
ATOM 2697 O O . ALA A 1 355 ? -26.510 23.049 47.151 1.00 37.00 355 ALA A O 1
ATOM 2698 N N . THR A 1 356 ? -28.576 23.859 47.537 1.00 36.66 356 THR A N 1
ATOM 2699 C CA . THR A 1 356 ? -28.467 25.302 47.756 1.00 36.66 356 THR A CA 1
ATOM 2700 C C . THR A 1 356 ? -27.432 25.710 48.827 1.00 36.66 356 THR A C 1
ATOM 2702 O O . THR A 1 356 ? -27.361 25.035 49.849 1.00 36.66 356 THR A O 1
ATOM 2705 N N . ARG A 1 357 ? -26.841 26.918 48.666 1.00 37.06 357 ARG A N 1
ATOM 2706 C CA . ARG A 1 357 ? -26.207 27.799 49.696 1.00 37.06 357 ARG A CA 1
ATOM 2707 C C . ARG A 1 357 ? -24.866 27.299 50.279 1.00 37.06 357 ARG A C 1
ATOM 2709 O O . ARG A 1 357 ? -24.740 26.127 50.590 1.00 37.06 357 ARG A O 1
ATOM 2716 N N . LEU A 1 358 ? -23.820 28.111 50.455 1.00 37.59 358 LEU A N 1
ATOM 2717 C CA . LEU A 1 358 ? -23.660 29.553 50.713 1.00 37.59 358 LEU A CA 1
ATOM 2718 C C . LEU A 1 358 ? -22.433 30.100 49.972 1.00 37.59 358 LEU A C 1
ATOM 2720 O O . LEU A 1 358 ? -21.473 29.315 49.800 1.00 37.59 358 LEU A O 1
#

Radius of gyration: 36.33 Å; chains: 1; bounding box: 76×61×138 Å